Protein 5AO9 (pdb70)

Structure (mmCIF, N/CA/C/O backbone):
data_5AO9
#
_entry.id   5AO9
#
_cell.length_a   61.640
_cell.length_b   71.070
_cell.length_c   75.840
_cell.angle_alpha   90.00
_cell.angle_beta   90.00
_cell.angle_gamma   90.00
#
_symmetry.space_group_name_H-M   'P 21 21 21'
#
loop_
_entity.id
_entity.type
_entity.pdbx_description
1 polymer ESTERASE
2 non-polymer '4-(2-HYDROXYETHYL)-1-PIPERAZINE ETHANESULFONIC ACID'
3 non-polymer 3,6,9,12,15,18,21-HEPTAOXATRICOSANE-1,23-DIOL
4 non-polymer DI(HYDROXYETHYL)ETHER
5 non-polymer 'TRIETHYLENE GLYCOL'
6 non-polymer 1,2-ETHANEDIOL
7 non-polymer 'CHLORIDE ION'
8 water water
#
loop_
_atom_site.group_PDB
_atom_site.id
_atom_site.type_symbol
_atom_site.label_atom_id
_atom_site.label_alt_id
_atom_site.label_comp_id
_atom_site.label_asym_id
_atom_site.label_entity_id
_atom_site.label_seq_id
_atom_site.pdbx_PDB_ins_code
_atom_site.Cartn_x
_atom_site.Cartn_y
_atom_site.Cartn_z
_atom_site.occupancy
_atom_site.B_iso_or_equiv
_atom_site.auth_seq_id
_atom_site.auth_comp_id
_atom_site.auth_asym_id
_atom_site.auth_atom_id
_atom_site.pdbx_PDB_model_num
ATOM 1 N N . ALA A 1 1 ? -14.401 37.949 -2.511 1.00 95.04 1 ALA A N 1
ATOM 2 C CA . ALA A 1 1 ? -15.513 38.753 -3.111 1.00 94.22 1 ALA A CA 1
ATOM 3 C C . ALA A 1 1 ? -16.194 39.665 -2.079 1.00 103.01 1 ALA A C 1
ATOM 4 O O . ALA A 1 1 ? -16.403 40.855 -2.338 1.00 102.33 1 ALA A O 1
ATOM 6 N N . GLU A 1 2 ? -16.523 39.104 -0.914 1.00 88.11 2 GLU A N 1
ATOM 7 C CA . GLU A 1 2 ? -17.137 39.870 0.183 1.00 76.48 2 GLU A CA 1
ATOM 8 C C . GLU A 1 2 ? -16.231 41.014 0.637 1.00 72.23 2 GLU A C 1
ATOM 9 O O . GLU A 1 2 ? -16.666 42.168 0.707 1.00 68.05 2 GLU A O 1
ATOM 15 N N . VAL A 1 3 ? -14.966 40.678 0.900 1.00 59.40 3 V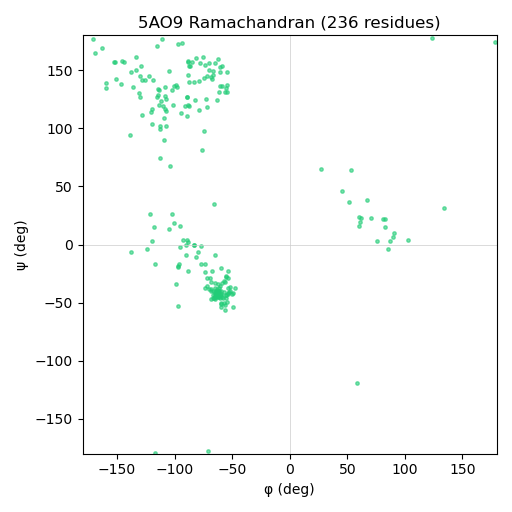AL A N 1
ATOM 16 C CA . VAL A 1 3 ? -13.902 41.642 1.217 1.00 68.50 3 VAL A CA 1
ATOM 17 C C . VAL A 1 3 ? -13.823 42.712 0.118 1.00 71.80 3 VAL A C 1
ATOM 18 O O . VAL A 1 3 ? -13.682 43.902 0.425 1.00 49.90 3 VAL A O 1
ATOM 22 N N . GLY A 1 4 ? -13.935 42.283 -1.145 1.00 65.95 4 GLY A N 1
ATOM 23 C CA . GLY A 1 4 ? -14.012 43.192 -2.303 1.00 65.37 4 GLY A CA 1
ATOM 24 C C . GLY A 1 4 ? -15.167 44.198 -2.349 1.00 64.15 4 GLY A C 1
ATOM 25 O O . GLY A 1 4 ? -15.079 45.191 -3.077 1.00 57.06 4 GLY A O 1
ATOM 26 N N . ARG A 1 5 ? -16.245 43.940 -1.599 1.00 54.50 5 ARG A N 1
ATOM 27 C CA . ARG A 1 5 ? -17.407 44.856 -1.497 1.00 75.97 5 ARG A CA 1
ATOM 28 C C . ARG A 1 5 ? -17.341 45.849 -0.316 1.00 76.86 5 ARG A C 1
ATOM 29 O O . ARG A 1 5 ? -18.293 46.602 -0.084 1.00 69.34 5 ARG A O 1
ATOM 37 N N . LEU A 1 6 ? -16.235 45.845 0.430 1.00 61.51 6 LEU A N 1
ATOM 38 C CA . LEU A 1 6 ? -16.058 46.738 1.584 1.00 45.90 6 LEU A CA 1
ATOM 39 C C . LEU A 1 6 ? -15.962 48.202 1.171 1.00 34.85 6 LEU A C 1
ATOM 40 O O . LEU A 1 6 ? -15.409 48.522 0.111 1.00 37.93 6 LEU A O 1
ATOM 45 N N . ARG A 1 7 ? -16.432 49.082 2.049 1.00 22.56 7 ARG A N 1
ATOM 46 C CA . ARG A 1 7 ? -16.466 50.508 1.733 1.00 21.35 7 ARG A CA 1
ATOM 47 C C . ARG A 1 7 ? -15.139 51.208 1.987 1.00 23.37 7 ARG A C 1
ATOM 48 O O . ARG A 1 7 ? -14.509 50.972 3.022 1.00 21.11 7 ARG A O 1
ATOM 56 N N . TYR A 1 8 ? -14.774 52.119 1.080 1.00 18.61 8 TYR A N 1
ATOM 57 C CA . TYR A 1 8 ? -13.681 53.055 1.303 1.00 19.80 8 TYR A CA 1
ATOM 58 C C . TYR A 1 8 ? -14.097 54.495 1.001 1.00 20.55 8 TYR A C 1
ATOM 59 O O . TYR A 1 8 ? -14.526 54.750 -0.140 1.00 22.98 8 TYR A O 1
ATOM 68 N N . PRO A 1 9 ? -13.904 55.438 1.924 1.00 18.05 9 PRO A N 1
ATOM 69 C CA . PRO A 1 9 ? -13.416 55.176 3.296 1.00 18.96 9 PRO A CA 1
ATOM 70 C C . PRO A 1 9 ? -14.458 54.462 4.149 1.00 22.52 9 PRO A C 1
ATOM 71 O O . PRO A 1 9 ? -15.657 54.671 3.978 1.00 21.56 9 PRO A O 1
ATOM 75 N N . PRO A 1 10 ? -14.028 53.665 5.109 1.00 20.08 10 PRO A N 1
ATOM 76 C CA . PRO A 1 10 ? -14.996 52.934 5.955 1.00 20.74 10 PRO A CA 1
ATOM 77 C C . PRO A 1 10 ? -15.594 53.766 7.113 1.00 19.47 10 PRO A C 1
ATOM 78 O O . PRO A 1 10 ? -15.006 54.757 7.500 1.00 24.23 10 PRO A O 1
ATOM 82 N N . GLU A 1 11 ? -16.743 53.353 7.670 1.00 28.30 11 GLU A N 1
ATOM 83 C CA A GLU A 1 11 ? -17.315 54.067 8.831 0.60 26.57 11 GLU A CA 1
ATOM 84 C CA B GLU A 1 11 ? -17.335 54.055 8.829 0.40 28.41 11 GLU A CA 1
ATOM 85 C C . GLU A 1 11 ? -16.524 53.768 10.082 1.00 25.95 11 GLU A C 1
ATOM 86 O O . GLU A 1 11 ? -16.217 54.686 10.849 1.00 27.60 11 GLU A O 1
ATOM 97 N N . MET A 1 12 ? -16.224 52.481 10.273 1.00 22.04 12 MET A N 1
ATOM 98 C CA . MET A 1 12 ? -15.493 52.007 11.455 1.00 18.84 12 MET A CA 1
ATOM 99 C C . MET A 1 12 ? -16.204 52.509 12.721 1.00 18.26 12 MET A C 1
ATOM 100 O O . MET A 1 12 ? -15.661 53.279 13.523 1.00 20.05 12 MET A O 1
ATOM 105 N N . PRO A 1 13 ? -17.447 52.046 12.914 1.00 19.95 13 PRO A N 1
ATOM 106 C CA . PRO A 1 13 ? -18.184 52.552 14.080 1.00 24.46 13 PRO A CA 1
ATOM 107 C C . PRO A 1 13 ? -17.484 52.223 15.390 1.00 23.26 13 PRO A C 1
ATOM 108 O O . PRO A 1 13 ? -16.952 51.120 15.549 1.00 25.11 13 PRO A O 1
ATOM 112 N N . GLY A 1 14 ? -17.438 53.207 16.273 1.00 24.88 14 GLY A N 1
ATOM 113 C CA . GLY A 1 14 ? -16.818 53.092 17.568 1.00 29.86 14 GLY A CA 1
ATOM 114 C C . GLY A 1 14 ? -15.326 53.354 17.568 1.00 26.82 14 GLY A C 1
ATOM 115 O O . GLY A 1 14 ? -14.709 53.303 18.622 1.00 28.87 14 GLY A O 1
ATOM 116 N N . ALA A 1 15 ? -14.729 53.589 16.394 1.00 20.88 15 ALA A N 1
ATOM 117 C CA . ALA A 1 15 ? -13.279 53.837 16.332 1.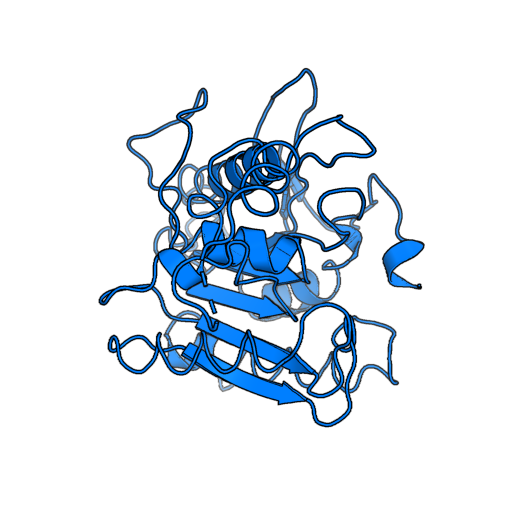00 20.69 15 ALA A CA 1
ATOM 118 C C . ALA A 1 15 ? -12.989 55.305 16.513 1.00 22.04 15 ALA A C 1
ATOM 119 O O . ALA A 1 15 ? -13.765 56.152 16.043 1.00 23.63 15 ALA A O 1
ATOM 121 N N . GLU A 1 16 ? -11.866 55.610 17.161 1.00 18.41 16 GLU A N 1
ATOM 122 C CA . GLU A 1 16 ? -11.297 56.950 17.189 1.00 21.42 16 GLU A CA 1
ATOM 123 C C . GLU A 1 16 ? -10.408 57.069 15.971 1.00 22.11 16 GLU A C 1
ATOM 124 O O . GLU A 1 16 ? -9.693 56.125 15.666 1.00 22.47 16 GLU A O 1
ATOM 130 N N . VAL A 1 17 ? -10.435 58.212 15.310 1.00 20.58 17 VAL A N 1
ATOM 131 C CA . VAL A 1 17 ? -9.676 58.419 14.081 1.00 19.57 17 VAL A CA 1
ATOM 132 C C . VAL A 1 17 ? -8.527 59.357 14.348 1.00 24.22 17 VAL A C 1
ATOM 133 O O . VAL A 1 17 ? -8.714 60.457 14.893 1.00 24.00 17 VAL A O 1
ATOM 137 N N . LYS A 1 18 ? -7.327 58.934 13.967 1.00 20.51 18 LYS A N 1
ATOM 138 C CA . LYS A 1 18 ? -6.135 59.764 14.008 1.00 19.70 18 LYS A CA 1
ATOM 139 C C . LYS A 1 18 ? -5.448 59.741 12.659 1.00 20.44 18 LYS A C 1
ATOM 140 O O . LYS A 1 18 ? -5.381 58.697 12.003 1.00 19.89 18 LYS A O 1
ATOM 146 N N . VAL A 1 19 ? -4.917 60.885 12.230 1.00 20.65 19 VAL A N 1
ATOM 147 C CA . VAL A 1 19 ? -4.113 60.942 11.013 1.00 20.04 19 VAL A CA 1
ATOM 148 C C . VAL A 1 19 ? -2.672 60.645 11.404 1.00 20.07 19 VAL A C 1
ATOM 149 O O . VAL A 1 19 ? -2.078 61.366 12.222 1.00 21.23 19 VAL A O 1
ATOM 153 N N . TYR A 1 20 ? -2.090 59.575 10.844 1.00 16.26 20 TYR A N 1
ATOM 154 C CA . TYR A 1 20 ? -0.734 59.185 11.166 1.00 17.44 20 TYR A CA 1
ATOM 155 C C . TYR A 1 20 ? 0.266 59.716 10.156 1.00 17.46 20 TYR A C 1
ATOM 156 O O . TYR A 1 20 ? 1.446 59.753 10.431 1.00 17.09 20 TYR A O 1
ATOM 165 N N . LYS A 1 21 ? -0.201 60.128 8.987 1.00 16.84 21 LYS A N 1
ATOM 166 C CA . LYS A 1 21 ? 0.688 60.580 7.915 1.00 18.18 21 LYS A CA 1
ATOM 167 C C . LYS A 1 21 ? -0.060 61.435 6.919 1.00 18.57 21 LYS A C 1
ATOM 168 O O . LYS A 1 21 ? -1.166 61.104 6.494 1.00 19.78 21 LYS A O 1
ATOM 174 N N . LYS A 1 22 ? 0.588 62.555 6.559 1.00 21.58 22 LYS A N 1
ATOM 175 C CA A LYS A 1 22 ? 0.123 63.442 5.507 0.60 26.82 22 LYS A CA 1
ATOM 176 C CA B LYS A 1 22 ? 0.112 63.446 5.514 0.40 25.79 22 LYS A CA 1
ATOM 177 C C . LYS A 1 22 ? 1.125 63.335 4.380 1.00 25.38 22 LYS A C 1
ATOM 178 O O . LYS A 1 22 ? 2.327 63.597 4.581 1.00 25.99 22 LYS A O 1
ATOM 189 N N . VAL A 1 23 ? 0.646 62.931 3.219 1.00 23.55 23 VAL A N 1
ATOM 190 C CA . VAL A 1 23 ? 1.519 62.613 2.094 1.00 25.06 23 VAL A CA 1
ATOM 191 C C . VAL A 1 23 ? 0.720 62.680 0.792 1.00 28.39 23 VAL A C 1
ATOM 192 O O . VAL A 1 23 ? -0.436 62.272 0.748 1.00 29.82 23 VAL A O 1
ATOM 196 N N . ASP A 1 24 ? 1.310 63.235 -0.268 1.00 32.86 24 ASP A N 1
ATOM 197 C CA . ASP A 1 24 ? 0.626 63.331 -1.582 1.00 37.41 24 ASP A CA 1
ATOM 198 C C . ASP A 1 24 ? -0.762 63.968 -1.454 1.00 35.96 24 ASP A C 1
ATOM 199 O O . ASP A 1 24 ? -1.709 63.527 -2.116 1.00 36.34 24 ASP A O 1
ATOM 204 N N . ASN A 1 25 ? -0.884 64.957 -0.566 1.00 36.98 25 ASN A N 1
ATOM 205 C CA A ASN A 1 25 ? -2.152 65.621 -0.254 0.60 38.87 25 ASN A CA 1
ATOM 206 C CA B ASN A 1 25 ? -2.166 65.628 -0.304 0.40 37.59 25 ASN A CA 1
ATOM 207 C C . ASN A 1 25 ? -3.289 64.704 0.219 1.00 39.41 25 ASN A C 1
ATOM 208 O O . ASN A 1 25 ? -4.472 65.014 0.073 1.00 37.19 25 ASN A O 1
ATOM 217 N N . VAL A 1 26 ? -2.928 63.571 0.833 1.00 29.08 26 VAL A N 1
ATOM 218 C CA . VAL A 1 26 ? -3.922 62.723 1.516 1.00 29.85 26 VAL A CA 1
ATOM 219 C C . VAL A 1 26 ? -3.523 62.570 2.970 1.00 25.76 26 VAL A C 1
ATOM 220 O O . VAL A 1 26 ? -2.322 62.593 3.317 1.00 26.36 26 VAL A O 1
ATOM 224 N N . ASP A 1 27 ? -4.546 62.516 3.816 1.00 22.17 27 ASP A N 1
ATOM 225 C CA . ASP A 1 27 ? -4.419 62.222 5.223 1.00 23.72 27 ASP A CA 1
ATOM 226 C C . ASP A 1 27 ? -4.649 60.716 5.399 1.00 24.11 27 ASP A C 1
ATOM 227 O O . ASP A 1 27 ? -5.760 60.211 5.176 1.00 27.91 27 ASP A O 1
ATOM 232 N N . LEU A 1 28 ? -3.604 60.000 5.798 1.00 18.59 28 LEU A N 1
ATOM 233 C CA . LEU A 1 28 ? -3.730 58.574 6.055 1.00 17.35 28 LEU A CA 1
ATOM 234 C C . LEU A 1 28 ? -4.120 58.361 7.508 1.00 17.26 28 LEU A C 1
ATOM 235 O O . LEU A 1 28 ? -3.450 58.856 8.428 1.00 16.79 28 LEU A O 1
ATOM 240 N N . LYS A 1 29 ? -5.192 57.605 7.709 1.00 17.13 29 LYS A N 1
ATOM 241 C CA A LYS A 1 29 ? -5.767 57.440 9.044 0.60 16.31 29 LYS A CA 1
ATOM 242 C CA B LYS A 1 29 ? -5.807 57.441 9.025 0.40 17.18 29 LYS A CA 1
ATOM 243 C C . LYS A 1 29 ? -5.561 56.081 9.678 1.00 16.78 29 LYS A C 1
ATOM 244 O O . LYS A 1 29 ? -5.430 55.077 8.982 1.00 16.87 29 LYS A O 1
ATOM 255 N N . LEU A 1 30 ? -5.544 56.083 11.009 1.00 15.87 30 LEU A N 1
ATOM 256 C CA . LEU A 1 30 ? -5.647 54.920 11.872 1.00 15.43 30 LEU A CA 1
ATOM 257 C C . LEU A 1 30 ? -7.008 54.952 12.525 1.00 16.91 30 LEU A C 1
ATOM 258 O O . LEU A 1 30 ? -7.436 56.000 13.018 1.00 19.00 30 LEU A O 1
ATOM 263 N N . TYR A 1 31 ? -7.669 53.810 12.562 1.00 15.80 31 TYR A N 1
ATOM 264 C CA . TYR A 1 31 ? -8.977 53.646 13.182 1.00 15.09 31 TYR A CA 1
ATOM 265 C C . TYR A 1 31 ? -8.754 52.832 14.437 1.00 19.96 31 TYR A C 1
ATOM 266 O O . TYR A 1 31 ? -8.482 51.631 14.340 1.00 20.28 31 TYR A O 1
ATOM 275 N N . ILE A 1 32 ? -8.882 53.484 15.601 1.00 16.50 32 ILE A N 1
ATOM 276 C CA . ILE A 1 32 ? -8.353 52.988 16.857 1.00 14.98 32 ILE A CA 1
ATOM 277 C C . ILE A 1 32 ? -9.489 52.494 17.769 1.00 17.83 32 ILE A C 1
ATOM 278 O O . ILE A 1 32 ? -10.408 53.258 18.118 1.00 18.96 32 ILE A O 1
ATOM 283 N N . TYR A 1 33 ? -9.366 51.253 18.206 1.00 15.39 33 TYR A N 1
ATOM 284 C CA . TYR A 1 33 ? -10.313 50.626 19.138 1.00 18.76 33 TYR A CA 1
ATOM 285 C C . TYR A 1 33 ? -9.635 50.434 20.478 1.00 19.65 33 TYR A C 1
ATOM 286 O O . TYR A 1 33 ? -8.620 49.737 20.602 1.00 20.15 33 TYR A O 1
ATOM 295 N N . LYS A 1 34 ? -10.187 51.058 21.510 1.00 21.65 34 LYS A N 1
ATOM 296 C CA . LYS A 1 34 ? -9.659 50.911 22.856 1.00 20.07 34 LYS A CA 1
ATOM 297 C C . LYS A 1 34 ? -10.544 50.005 23.707 1.00 20.89 34 LYS A C 1
ATOM 298 O O . LYS A 1 34 ? -11.762 49.914 23.470 1.00 21.07 34 LYS A O 1
ATOM 304 N N . PRO A 1 35 ? -9.929 49.292 24.648 1.00 19.81 35 PRO A N 1
ATOM 305 C CA . PRO A 1 35 ? -10.693 48.491 25.628 1.00 22.95 35 PRO A CA 1
ATOM 306 C C . PRO A 1 35 ? -11.615 49.372 26.457 1.00 24.84 35 PRO A C 1
ATOM 307 O O . PRO A 1 35 ? -11.317 50.544 26.676 1.00 21.80 35 PRO A O 1
ATOM 311 N N . ALA A 1 36 ? -12.716 48.794 26.938 1.00 27.16 36 ALA A N 1
ATOM 312 C CA . ALA A 1 36 ? -13.686 49.538 27.753 1.00 31.90 36 ALA A CA 1
ATOM 313 C C . ALA A 1 36 ? -13.092 50.180 29.013 1.00 27.55 36 ALA A C 1
ATOM 314 O O . ALA A 1 36 ? -13.562 51.241 29.450 1.00 34.08 36 ALA A O 1
ATOM 316 N N . ASP A 1 37 ? -12.074 49.554 29.589 1.00 25.73 37 ASP A N 1
ATOM 317 C CA . ASP A 1 37 ? -11.370 50.076 30.775 1.00 28.24 37 ASP A CA 1
ATOM 318 C C . ASP A 1 37 ? -10.092 50.884 30.506 1.00 27.99 37 ASP A C 1
ATOM 319 O O . ASP A 1 37 ? -9.276 51.103 31.418 1.00 25.99 37 ASP A O 1
ATOM 324 N N . TRP A 1 38 ? -9.907 51.327 29.258 1.00 24.39 38 TRP A N 1
ATOM 325 C CA . TRP A 1 38 ? -8.739 52.112 28.898 1.00 22.49 38 TRP A CA 1
ATOM 326 C C . TRP A 1 38 ? -8.644 53.391 29.719 1.00 20.90 38 TRP A C 1
ATOM 327 O O . TRP A 1 38 ? -9.650 54.080 29.895 1.00 24.75 38 TRP A O 1
ATOM 338 N N . LYS A 1 39 ? -7.431 53.667 30.176 1.00 22.27 39 LYS A N 1
ATOM 339 C CA A LYS A 1 39 ? -7.098 54.928 30.818 0.60 27.76 39 LYS A CA 1
ATOM 340 C CA B LYS A 1 39 ? -7.086 54.941 30.845 0.40 26.68 39 LYS A CA 1
ATOM 341 C C . LYS A 1 39 ? -5.759 55.445 30.306 1.00 24.61 39 LYS A C 1
ATOM 342 O O . LYS A 1 39 ? -4.881 54.641 29.949 1.00 25.20 39 LYS A O 1
ATOM 353 N N A PRO A 1 40 ? -5.622 56.793 30.241 0.50 25.92 40 PRO A N 1
ATOM 354 N N B PRO A 1 40 ? -5.533 56.782 30.276 0.50 29.66 40 PRO A N 1
ATOM 355 C CA A PRO A 1 40 ? -4.302 57.331 29.985 0.50 26.85 40 PRO A CA 1
ATOM 356 C CA B PRO A 1 40 ? -4.314 57.367 29.648 0.50 31.05 40 PRO A CA 1
ATOM 357 C C A PRO A 1 40 ? -3.391 56.861 31.095 0.50 24.16 40 PRO A C 1
ATOM 358 C C B PRO A 1 40 ? -2.916 56.756 29.938 0.50 22.80 40 PRO A C 1
ATOM 359 O O A PRO A 1 40 ? -3.836 56.717 32.244 0.50 27.21 40 PRO A O 1
ATOM 360 O O B PRO A 1 40 ? -2.145 56.509 29.003 0.50 26.88 40 PRO A O 1
ATOM 367 N N A ALA A 1 41 ? -2.137 56.591 30.751 0.50 19.60 41 ALA A N 1
ATOM 368 N N B ALA A 1 41 ? -2.563 56.523 31.197 0.50 21.06 41 ALA A N 1
ATOM 369 C CA A ALA A 1 41 ? -1.202 56.014 31.683 0.50 24.97 41 ALA A CA 1
ATOM 370 C CA B ALA A 1 41 ? -1.219 56.049 31.519 0.50 18.92 41 ALA A CA 1
ATOM 371 C C A ALA A 1 41 ? -1.100 54.480 31.524 0.50 22.21 41 ALA A C 1
ATOM 372 C C B ALA A 1 41 ? -1.104 54.509 31.486 0.50 20.11 41 ALA A C 1
ATOM 373 O O A ALA A 1 41 ? -0.113 53.890 31.976 0.50 24.23 41 ALA A O 1
ATOM 374 O O B ALA A 1 41 ? -0.125 53.949 31.987 0.50 23.00 41 ALA A O 1
ATOM 377 N N . ASP A 1 42 ? -2.076 53.841 30.865 1.00 22.09 42 ASP A N 1
ATOM 378 C CA . ASP A 1 42 ? -1.963 52.407 30.532 1.00 20.94 42 ASP A CA 1
ATOM 379 C C . ASP A 1 42 ? -0.734 52.118 29.685 1.00 22.91 42 ASP A C 1
ATOM 380 O O . ASP A 1 42 ? -0.235 53.023 29.008 1.00 21.14 42 ASP A O 1
ATOM 385 N N . ARG A 1 43 ? -0.242 50.873 29.756 1.00 22.90 43 ARG A N 1
ATOM 386 C CA A ARG A 1 43 ? 0.873 50.399 28.933 0.60 22.94 43 ARG A CA 1
ATOM 387 C CA B ARG A 1 43 ? 0.861 50.418 28.899 0.40 22.74 43 ARG A CA 1
ATOM 388 C C . ARG A 1 43 ? 0.479 49.072 28.303 1.00 19.88 43 ARG A C 1
ATOM 389 O O . ARG A 1 43 ? 1.057 48.022 28.606 1.00 23.52 43 ARG A O 1
ATOM 404 N N . ARG A 1 44 ? -0.535 49.134 27.447 1.00 18.82 44 ARG A N 1
ATOM 405 C CA . ARG A 1 44 ? -1.083 47.958 26.777 1.00 17.53 44 ARG A CA 1
ATOM 406 C C . ARG A 1 44 ? -0.313 47.577 25.501 1.00 17.52 44 ARG A C 1
ATOM 407 O O . ARG A 1 44 ? 0.394 48.393 24.881 1.00 18.38 44 ARG A O 1
ATOM 415 N N . SER A 1 45 ? -0.435 46.309 25.129 1.00 17.43 45 SER A N 1
ATOM 416 C CA A SER A 1 45 ? 0.036 45.897 23.800 0.70 17.02 45 SER A CA 1
ATOM 417 C CA B SER A 1 45 ? 0.006 45.881 23.798 0.30 18.58 45 SER A CA 1
ATOM 418 C C . SER A 1 45 ? -0.930 46.505 22.755 1.00 16.99 45 SER A C 1
ATOM 419 O O . SER A 1 45 ? -2.088 46.826 23.047 1.00 15.75 45 SER A O 1
ATOM 424 N N . ALA A 1 46 ? -0.419 46.702 21.540 1.00 17.20 46 ALA A N 1
ATOM 425 C CA . ALA A 1 46 ? -1.155 47.286 20.450 1.00 14.23 46 ALA A CA 1
ATOM 426 C C . ALA A 1 46 ? -1.023 46.384 19.242 1.00 14.38 46 ALA A C 1
ATOM 427 O O . ALA A 1 46 ? -0.039 45.639 19.116 1.00 14.98 46 ALA A O 1
ATOM 429 N N . ILE A 1 47 ? -2.022 46.449 18.373 1.00 12.49 47 ILE A N 1
ATOM 430 C CA . ILE A 1 47 ? -1.927 45.724 17.102 1.00 12.33 47 ILE A CA 1
ATOM 431 C C . ILE A 1 47 ? -2.413 46.649 16.014 1.00 15.42 47 ILE A C 1
ATOM 432 O O . ILE A 1 47 ? -3.419 47.343 16.182 1.00 14.90 47 ILE A O 1
ATOM 437 N N . VAL A 1 48 ? -1.676 46.680 14.901 1.00 11.97 48 VAL A N 1
ATOM 438 C CA . VAL A 1 48 ? -1.989 47.527 13.751 1.00 12.36 48 VAL A CA 1
ATOM 439 C C . VAL A 1 48 ? -2.209 46.589 12.553 1.00 13.69 48 VAL A C 1
ATOM 440 O O . VAL A 1 48 ? -1.314 45.847 12.180 1.00 13.76 48 VAL A O 1
ATOM 444 N N . PHE A 1 49 ? -3.429 46.589 12.007 1.00 12.10 49 PHE A N 1
ATOM 445 C CA . PHE A 1 49 ? -3.782 45.754 10.858 1.00 12.25 49 PHE A CA 1
ATOM 446 C C . PHE A 1 49 ? -3.722 46.509 9.529 1.00 12.38 49 PHE A C 1
ATOM 447 O O . PHE A 1 49 ? -4.279 47.617 9.422 1.00 12.76 49 PHE A O 1
ATOM 455 N N . PHE A 1 50 ? -3.136 45.873 8.517 1.00 11.74 50 PHE A N 1
ATOM 456 C CA . PHE A 1 50 ? -3.048 46.382 7.152 1.00 12.44 50 PHE A CA 1
ATOM 457 C C . PHE A 1 50 ? -3.882 45.480 6.251 1.00 12.42 50 PHE A C 1
ATOM 458 O O . PHE A 1 50 ? -3.662 44.260 6.137 1.00 12.25 50 PHE A O 1
ATOM 466 N N . PHE A 1 51 ? -4.877 46.101 5.618 1.00 12.71 51 PHE A N 1
ATOM 467 C CA . PHE A 1 51 ? -5.804 45.398 4.724 1.00 14.30 51 PHE A CA 1
ATOM 468 C C . PHE A 1 51 ? -5.122 44.768 3.501 1.00 13.87 51 PHE A C 1
ATOM 469 O O . PHE A 1 51 ? -4.029 45.176 3.117 1.00 13.22 51 PHE A O 1
ATOM 477 N N . GLY A 1 52 ? -5.786 43.798 2.893 1.00 14.97 52 GLY A N 1
ATOM 478 C CA . GLY A 1 52 ? -5.385 43.170 1.634 1.00 16.04 52 GLY A CA 1
ATOM 479 C C . GLY A 1 52 ? -6.024 43.817 0.413 1.00 17.25 52 GLY A C 1
ATOM 480 O O . GLY A 1 52 ? -6.890 44.684 0.540 1.00 18.13 52 GLY A O 1
ATOM 481 N N . GLY A 1 53 ? -5.595 43.374 -0.766 1.00 17.27 53 GLY A N 1
ATOM 482 C CA . GLY A 1 53 ? -6.059 43.991 -2.028 1.00 18.78 53 GLY A CA 1
ATOM 483 C C . GLY A 1 53 ? -4.988 44.294 -3.054 1.00 18.09 53 GLY A C 1
ATOM 484 O O . GLY A 1 53 ? -5.127 45.234 -3.843 1.00 18.54 53 GLY A O 1
ATOM 485 N N . GLY A 1 54 ? -3.932 43.488 -3.082 1.00 16.77 54 GLY A N 1
ATOM 486 C CA . GLY A 1 54 ? -2.914 43.547 -4.128 1.00 18.0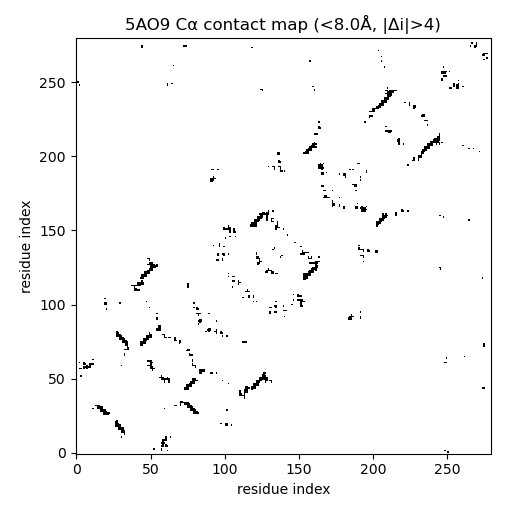4 54 GLY A CA 1
ATOM 487 C C . GLY A 1 54 ? -2.135 44.833 -4.257 1.00 18.88 54 GLY A C 1
ATOM 488 O O . GLY A 1 54 ? -1.582 45.123 -5.316 1.00 19.41 54 GLY A O 1
ATOM 489 N N . TRP A 1 55 ? -2.085 45.614 -3.182 1.00 15.51 55 TRP A N 1
ATOM 490 C CA . TRP A 1 55 ? -1.479 46.943 -3.165 1.00 15.46 55 TRP A CA 1
ATOM 491 C C . TRP A 1 55 ? -2.183 47.890 -4.137 1.00 17.78 55 TRP A C 1
ATOM 492 O O . TRP A 1 55 ? -1.635 48.942 -4.471 1.00 18.03 55 TRP A O 1
ATOM 503 N N . GLN A 1 56 ? -3.413 47.517 -4.503 1.00 18.65 56 GLN A N 1
ATOM 504 C CA A GLN A 1 56 ? -4.224 48.229 -5.518 0.70 20.60 56 GLN A CA 1
ATOM 505 C CA B GLN A 1 56 ? -4.209 48.226 -5.537 0.30 20.93 56 GLN A CA 1
ATOM 506 C C . GLN A 1 56 ? -5.522 48.785 -4.985 1.00 20.15 56 GLN A C 1
ATOM 507 O O . GLN A 1 56 ? -5.943 49.877 -5.381 1.00 20.26 56 GLN A O 1
ATOM 518 N N . SER A 1 57 ? -6.145 48.048 -4.067 1.00 18.97 57 SER A N 1
ATOM 519 C CA A SER A 1 57 ? -7.434 48.403 -3.501 0.70 19.81 57 SER A CA 1
ATOM 520 C CA B SER A 1 57 ? -7.423 48.435 -3.475 0.30 20.14 57 SER A CA 1
ATOM 521 C C . SER A 1 57 ? -7.535 47.836 -2.081 1.00 17.97 57 SER A C 1
ATOM 522 O O . SER A 1 57 ? -6.551 47.312 -1.549 1.00 17.98 57 SER A O 1
ATOM 527 N N . GLY A 1 58 ? -8.709 47.931 -1.484 1.00 17.79 58 GLY A N 1
ATOM 528 C CA . GLY A 1 58 ? -8.983 47.353 -0.176 1.00 17.96 58 GLY A CA 1
ATOM 529 C C . GLY A 1 58 ? -9.465 48.406 0.783 1.00 17.08 58 GLY A C 1
ATOM 530 O O . GLY A 1 58 ? -9.603 49.596 0.440 1.00 17.87 58 GLY A O 1
ATOM 531 N N . SER A 1 59 ? -9.790 47.970 1.999 1.00 15.11 59 SER A N 1
ATOM 532 C CA . SER A 1 59 ? -10.301 48.895 3.004 1.00 14.85 59 SER A CA 1
ATOM 533 C C . SER A 1 59 ? -9.957 48.430 4.402 1.00 13.71 59 SER A C 1
ATOM 534 O O . SER A 1 59 ? -9.992 47.216 4.660 1.00 14.73 59 SER A O 1
ATOM 537 N N . PRO A 1 60 ? -9.635 49.381 5.293 1.00 14.80 60 PRO A N 1
ATOM 538 C CA . PRO A 1 60 ? -9.442 49.044 6.691 1.00 15.36 60 PRO A CA 1
ATOM 539 C C . PRO A 1 60 ? -10.615 48.288 7.316 1.00 17.51 60 PRO A C 1
ATOM 540 O O . PRO A 1 60 ? -10.426 47.582 8.326 1.00 17.29 60 PRO A O 1
ATOM 544 N N . ALA A 1 61 ? -11.823 48.425 6.739 1.00 15.15 61 ALA A N 1
ATOM 545 C CA . ALA A 1 61 ? -12.983 47.683 7.248 1.00 17.76 61 ALA A CA 1
ATOM 546 C C . ALA A 1 61 ? -12.770 46.181 7.304 1.00 17.35 61 ALA A C 1
ATOM 547 O O . ALA A 1 61 ? -13.405 45.516 8.124 1.00 18.71 61 ALA A O 1
ATOM 549 N N . GLN A 1 62 ? -11.897 45.665 6.447 1.00 16.13 62 GLN A N 1
ATOM 550 C CA . GLN A 1 62 ? -11.580 44.253 6.428 1.00 16.24 62 GLN A CA 1
ATOM 551 C C . GLN A 1 62 ? -11.251 43.718 7.829 1.00 16.42 62 GLN A C 1
ATOM 552 O O . GLN A 1 62 ? -11.650 42.584 8.177 1.00 17.46 62 GLN A O 1
ATOM 558 N N . PHE A 1 63 ? -10.502 44.488 8.608 1.00 15.72 63 PHE A N 1
ATOM 559 C CA . PHE A 1 63 ? -10.021 44.038 9.913 1.00 15.57 63 PHE A CA 1
ATOM 560 C C . PHE A 1 63 ? -10.744 44.650 11.104 1.00 16.26 63 PHE A C 1
ATOM 561 O O . PHE A 1 63 ? -10.332 44.512 12.232 1.00 15.95 63 PHE A O 1
ATOM 569 N N . ARG A 1 64 ? -11.883 45.291 10.843 1.00 18.84 64 ARG A N 1
ATOM 570 C CA A ARG A 1 64 ? -12.720 45.794 11.925 0.60 17.31 64 ARG A CA 1
ATOM 571 C CA B ARG A 1 64 ? -12.755 45.796 11.907 0.40 18.67 64 ARG A CA 1
ATOM 572 C C . ARG A 1 64 ? -13.113 44.697 12.931 1.00 15.70 64 ARG A C 1
ATOM 573 O O . ARG A 1 64 ? -12.987 44.915 14.113 1.00 17.23 64 ARG A O 1
ATOM 588 N N . PRO A 1 65 ? -13.549 43.517 12.463 1.00 17.87 65 PRO A N 1
ATOM 589 C CA . PRO A 1 65 ? -13.924 42.488 13.467 1.00 19.82 65 PRO A CA 1
ATOM 590 C C . PRO A 1 65 ? -12.762 42.043 14.350 1.00 17.57 65 PRO A C 1
ATOM 591 O O . PRO A 1 65 ? -12.899 41.941 15.550 1.00 17.35 65 PRO A O 1
ATOM 595 N N . GLN A 1 66 ? -11.582 41.870 13.760 1.00 17.06 66 GLN A N 1
ATOM 596 C CA . GLN A 1 66 ? -10.396 41.504 14.544 1.00 16.97 66 GLN A CA 1
ATOM 597 C C . GLN A 1 66 ? -10.002 42.611 15.516 1.00 15.89 66 GLN A C 1
ATOM 598 O O . GLN A 1 66 ? -9.568 42.345 16.637 1.00 16.54 66 GLN A O 1
ATOM 604 N N . CYS A 1 67 ? -10.145 43.876 15.104 1.00 15.61 67 CYS A N 1
ATOM 605 C CA . CYS A 1 67 ? -9.867 44.974 16.016 1.00 15.72 67 CYS A CA 1
ATOM 606 C C . CYS A 1 67 ? -10.792 44.927 17.239 1.00 17.62 67 CYS A C 1
ATOM 607 O O . CYS A 1 67 ? -10.343 45.102 18.355 1.00 17.97 67 CYS A O 1
ATOM 610 N N . GLU A 1 68 ? -12.075 44.704 16.986 1.00 19.08 68 GLU A N 1
ATOM 611 C CA . GLU A 1 68 ? -13.044 44.632 18.085 1.00 19.96 68 GLU A CA 1
ATOM 612 C C . GLU A 1 68 ? -12.699 43.466 19.027 1.00 17.46 68 GLU A C 1
ATOM 613 O O . GLU A 1 68 ? -12.757 43.617 20.260 1.00 20.42 68 GLU A O 1
ATOM 619 N N . TYR A 1 69 ? -12.284 42.338 18.465 1.00 16.74 69 TYR A N 1
ATOM 620 C CA . TYR A 1 69 ? -11.854 41.206 19.294 1.00 18.55 69 TYR A CA 1
ATOM 621 C C . TYR A 1 69 ? -10.681 41.562 20.199 1.00 21.27 69 TYR A C 1
ATOM 622 O O . TYR A 1 69 ? -10.718 41.337 21.402 1.00 19.84 69 TYR A O 1
ATOM 631 N N . PHE A 1 70 ? -9.595 42.083 19.612 1.00 16.41 70 PHE A N 1
ATOM 632 C CA . PHE A 1 70 ? -8.419 42.363 20.401 1.00 15.65 70 PHE A CA 1
ATOM 633 C C . PHE A 1 70 ? -8.584 43.514 21.409 1.00 15.62 70 PHE A C 1
ATOM 634 O O . PHE A 1 70 ? -7.984 43.470 22.469 1.00 18.63 70 PHE A O 1
ATOM 642 N N . ALA A 1 71 ? -9.397 44.514 21.062 1.00 17.55 71 ALA A N 1
ATOM 643 C CA . ALA A 1 71 ? -9.759 45.553 22.037 1.00 18.77 71 ALA A CA 1
ATOM 644 C C . ALA A 1 71 ? -10.535 44.928 23.201 1.00 21.10 71 ALA A C 1
ATOM 645 O O . ALA A 1 71 ? -10.273 45.256 24.372 1.00 21.63 71 ALA A O 1
ATOM 647 N N . GLY A 1 72 ? -11.417 43.986 22.890 1.00 21.06 72 GLY A N 1
ATOM 648 C CA . GLY A 1 72 ? -12.087 43.169 23.938 1.00 25.26 72 GLY A CA 1
ATOM 649 C C . GLY A 1 72 ? -11.146 42.432 24.874 1.00 24.56 72 GLY A C 1
ATOM 650 O O . GLY A 1 72 ? -11.447 42.228 26.048 1.00 29.38 72 GLY A O 1
ATOM 651 N N . ARG A 1 73 ? -9.987 42.019 24.370 1.00 20.62 73 ARG A N 1
ATOM 652 C CA . ARG A 1 73 ? -8.978 41.357 25.160 1.00 20.85 73 ARG A CA 1
ATOM 653 C C . ARG A 1 73 ? -7.997 42.295 25.846 1.00 20.16 73 ARG A C 1
ATOM 654 O O . ARG A 1 73 ? -7.018 41.839 26.448 1.00 23.75 73 ARG A O 1
ATOM 662 N N . GLY A 1 74 ? -8.177 43.620 25.702 1.00 19.79 74 GLY A N 1
ATOM 663 C CA . GLY A 1 74 ? -7.318 44.567 26.408 1.00 20.78 74 GLY A CA 1
ATOM 664 C C . GLY A 1 74 ? -6.230 45.249 25.603 1.00 20.02 74 GLY A C 1
ATOM 665 O O . GLY A 1 74 ? -5.437 45.980 26.168 1.00 21.29 74 GLY A O 1
ATOM 666 N N . MET A 1 75 ? -6.167 45.000 24.294 1.00 18.45 75 MET A N 1
ATOM 667 C CA . MET A 1 75 ? -5.188 45.675 23.426 1.00 17.34 75 MET A CA 1
ATOM 668 C C . MET A 1 75 ? -5.758 46.969 22.904 1.00 15.97 75 MET A C 1
ATOM 669 O O . MET A 1 75 ? -6.986 47.130 22.806 1.00 19.24 75 MET A O 1
ATOM 674 N N . VAL A 1 76 ? -4.863 47.864 22.508 1.00 15.27 76 VAL A N 1
ATOM 675 C CA . VAL A 1 76 ? -5.245 48.977 21.671 1.00 16.29 76 VAL A CA 1
ATOM 676 C C . VAL A 1 76 ? -5.099 48.469 20.238 1.00 18.45 76 VAL A C 1
ATOM 677 O O . VAL A 1 76 ? -3.965 48.231 19.778 1.00 16.76 76 VAL A O 1
ATOM 681 N N . ALA A 1 77 ? -6.220 48.296 19.551 1.00 16.52 77 ALA A N 1
ATOM 682 C CA . ALA A 1 77 ? -6.254 47.637 18.237 1.00 14.56 77 ALA A CA 1
ATOM 683 C C . ALA A 1 77 ? -6.668 48.601 17.187 1.00 17.77 77 ALA A C 1
ATOM 684 O O . ALA A 1 77 ? -7.620 49.364 17.367 1.00 17.39 77 ALA A O 1
ATOM 686 N N . MET A 1 78 ? -5.953 48.599 16.074 1.00 14.19 78 MET A N 1
ATOM 687 C CA A MET A 1 78 ? -6.274 49.575 15.061 0.60 14.94 78 MET A CA 1
ATOM 688 C CA B MET A 1 78 ? -6.049 49.665 15.079 0.40 14.31 78 MET A CA 1
ATOM 689 C C . MET A 1 78 ? -6.054 49.072 13.667 1.00 15.50 78 MET A C 1
ATOM 690 O O . MET A 1 78 ? -5.329 48.111 13.424 1.00 15.05 78 MET A O 1
ATOM 699 N N . ALA A 1 79 ? -6.794 49.676 12.763 1.00 13.76 79 ALA A N 1
ATOM 700 C CA . ALA A 1 79 ? -6.681 49.352 11.348 1.00 13.80 79 ALA A CA 1
ATOM 701 C C . ALA A 1 79 ? -6.172 50.574 10.617 1.00 15.87 79 ALA A C 1
ATOM 702 O O . ALA A 1 79 ? -6.709 51.672 10.776 1.00 15.68 79 ALA A O 1
ATOM 704 N N . ALA A 1 80 ? -5.095 50.421 9.846 1.00 13.88 80 ALA A N 1
ATOM 705 C CA . ALA A 1 80 ? -4.456 51.535 9.159 1.00 13.97 80 ALA A CA 1
ATOM 706 C C . ALA A 1 80 ? -4.846 51.617 7.698 1.00 15.03 80 ALA A C 1
ATOM 707 O O . ALA A 1 80 ? -4.844 50.612 6.970 1.00 17.17 80 ALA A O 1
ATOM 709 N N . ASP A 1 81 ? -5.126 52.829 7.229 1.00 14.50 81 ASP A N 1
ATOM 710 C CA . ASP A 1 81 ? -5.160 53.062 5.822 1.00 13.75 81 ASP A CA 1
ATOM 711 C C . ASP A 1 81 ? -3.706 53.187 5.320 1.00 15.34 81 ASP A C 1
ATOM 712 O O . ASP A 1 81 ? -2.786 53.477 6.117 1.00 17.66 81 ASP A O 1
ATOM 717 N N . TYR A 1 82 ? -3.516 52.918 4.033 1.00 13.74 82 TYR A N 1
ATOM 718 C CA . TYR A 1 82 ? -2.222 53.138 3.373 1.00 14.31 82 TYR A CA 1
ATOM 719 C C . TYR A 1 82 ? -2.496 53.390 1.901 1.00 15.68 82 TYR A C 1
ATOM 720 O O . TYR A 1 82 ? -3.555 53.013 1.389 1.00 15.74 82 TYR A O 1
ATOM 729 N N . ARG A 1 83 ? -1.579 54.051 1.216 1.00 14.94 83 ARG A N 1
ATOM 730 C CA . ARG A 1 83 ? -1.816 54.365 -0.182 1.00 15.44 83 ARG A CA 1
ATOM 731 C C . ARG A 1 83 ? -1.815 53.108 -1.044 1.00 17.79 83 ARG A C 1
ATOM 732 O O . ARG A 1 83 ? -1.043 52.184 -0.813 1.00 15.78 83 ARG A O 1
ATOM 740 N N . VAL A 1 84 ? -2.670 53.085 -2.067 1.00 15.31 84 VAL A N 1
ATOM 741 C CA . VAL A 1 84 ? -2.793 51.980 -2.991 1.00 15.26 84 VAL A CA 1
ATOM 742 C C . VAL A 1 84 ? -2.824 52.470 -4.433 1.00 18.30 84 VAL A C 1
ATOM 743 O O . VAL A 1 84 ? -3.090 53.645 -4.681 1.00 20.58 84 VAL A O 1
ATOM 747 N N . GLY A 1 85 ? -2.556 51.547 -5.346 1.00 17.47 85 GLY A N 1
ATOM 748 C CA . GLY A 1 85 ? -2.446 51.880 -6.763 1.00 18.76 85 GLY A CA 1
ATOM 749 C C . GLY A 1 85 ? -3.670 52.523 -7.363 1.00 21.74 85 GLY A C 1
ATOM 750 O O . GLY A 1 85 ? -3.535 53.519 -8.089 1.00 24.36 85 GLY A O 1
ATOM 751 N N . SER A 1 86 ? -4.853 51.983 -7.086 1.00 20.77 86 SER A N 1
ATOM 752 C CA . SER A 1 86 ? -6.077 52.459 -7.758 1.00 24.67 86 SER A CA 1
ATOM 753 C C . SER A 1 86 ? -6.504 53.861 -7.342 1.00 29.10 86 SER A C 1
ATOM 754 O O . SER A 1 86 ? -7.126 54.589 -8.117 1.00 30.36 86 SER A O 1
ATOM 757 N N . ARG A 1 87 ? -6.178 54.235 -6.116 1.00 21.09 87 ARG A N 1
ATOM 758 C CA . ARG A 1 87 ? -6.541 55.512 -5.544 1.00 22.28 87 ARG A CA 1
ATOM 759 C C . ARG A 1 87 ? -5.454 56.558 -5.587 1.00 21.81 87 ARG A C 1
ATOM 760 O O . ARG A 1 87 ? -5.748 57.747 -5.672 1.00 24.94 87 ARG A O 1
ATOM 768 N N . HIS A 1 88 ? -4.198 56.136 -5.456 1.00 20.55 88 HIS A N 1
ATOM 769 C CA . HIS A 1 88 ? -3.087 57.044 -5.245 1.00 20.63 88 HIS A CA 1
ATOM 770 C C . HIS A 1 88 ? -1.952 56.927 -6.272 1.00 20.62 88 HIS A C 1
ATOM 771 O O . HIS A 1 88 ? -0.998 57.703 -6.195 1.00 23.82 88 HIS A O 1
ATOM 778 N N . ASN A 1 89 ? -2.055 55.966 -7.193 1.00 21.60 89 ASN A N 1
ATOM 779 C CA A ASN A 1 89 ? -1.055 55.734 -8.229 0.70 27.44 89 ASN A CA 1
ATOM 780 C CA B ASN A 1 89 ? -1.053 55.751 -8.239 0.30 27.76 89 ASN A CA 1
ATOM 781 C C . ASN A 1 89 ? 0.342 55.508 -7.658 1.00 30.23 89 ASN A C 1
ATOM 782 O O . ASN A 1 89 ? 1.339 55.930 -8.209 1.00 32.19 89 ASN A O 1
ATOM 791 N N . VAL A 1 90 ? 0.392 54.807 -6.535 1.00 24.01 90 VAL A N 1
ATOM 792 C CA . VAL A 1 90 ? 1.657 54.463 -5.883 1.00 20.20 90 VAL A CA 1
ATOM 793 C C . VAL A 1 90 ? 2.080 53.050 -6.281 1.00 20.91 90 VAL A C 1
ATOM 794 O O . VAL A 1 90 ? 1.307 52.290 -6.886 1.00 23.76 90 VAL A O 1
ATOM 798 N N . LYS A 1 91 ? 3.287 52.691 -5.878 1.00 18.26 91 LYS A N 1
ATOM 799 C CA . LYS A 1 91 ? 3.827 51.357 -6.068 1.00 22.28 91 LYS A CA 1
ATOM 800 C C . LYS A 1 91 ? 4.046 50.693 -4.708 1.00 17.79 91 LYS A C 1
ATOM 801 O O . LYS A 1 91 ? 3.915 51.350 -3.676 1.00 16.84 91 LYS A O 1
ATOM 807 N N . VAL A 1 92 ? 4.356 49.399 -4.723 1.00 16.85 92 VAL A N 1
ATOM 808 C CA . VAL A 1 92 ? 4.495 48.627 -3.484 1.00 14.94 92 VAL A CA 1
ATOM 809 C C . VAL A 1 92 ? 5.415 49.306 -2.476 1.00 14.73 92 VAL A C 1
ATOM 810 O O . VAL A 1 92 ? 5.148 49.310 -1.277 1.00 14.75 92 VAL A O 1
ATOM 814 N N . ALA A 1 93 ? 6.561 49.860 -2.922 1.00 14.75 93 ALA A N 1
ATOM 815 C CA . ALA A 1 93 ? 7.458 50.511 -1.988 1.00 15.42 93 ALA A CA 1
ATOM 816 C C . ALA A 1 93 ? 6.841 51.685 -1.205 1.00 15.45 93 ALA A C 1
ATOM 817 O O . ALA A 1 93 ? 7.212 51.933 -0.049 1.00 15.17 93 ALA A O 1
ATOM 819 N N . ASP A 1 94 ? 5.925 52.403 -1.844 1.00 14.19 94 ASP A N 1
ATOM 820 C CA . ASP A 1 94 ? 5.194 53.477 -1.155 1.00 13.95 94 ASP A CA 1
ATOM 821 C C . ASP A 1 94 ? 4.308 52.867 -0.023 1.00 17.11 94 ASP A C 1
ATOM 822 O O . ASP A 1 94 ? 4.225 53.445 1.102 1.00 14.80 94 ASP A O 1
ATOM 827 N N . CYS A 1 95 ? 3.623 51.805 -0.362 1.00 13.32 95 CYS A N 1
ATOM 828 C CA . CYS A 1 95 ? 2.774 51.098 0.640 1.00 13.86 95 CYS A CA 1
ATOM 829 C C . CYS A 1 95 ? 3.621 50.710 1.845 1.00 13.78 95 CYS A C 1
ATOM 830 O O . CYS A 1 95 ? 3.215 50.820 3.008 1.00 13.49 95 CYS A O 1
ATOM 833 N N . VAL A 1 96 ? 4.828 50.188 1.584 1.00 13.52 96 VAL A N 1
ATOM 834 C CA . VAL A 1 96 ? 5.734 49.777 2.658 1.00 12.41 96 VAL A CA 1
ATOM 835 C C . VAL A 1 96 ? 6.124 50.969 3.520 1.00 12.82 96 VAL A C 1
ATOM 836 O O . VAL A 1 96 ? 6.131 50.912 4.745 1.00 13.35 96 VAL A O 1
ATOM 840 N N . ALA A 1 97 ? 6.461 52.097 2.885 1.00 12.80 97 ALA A N 1
ATOM 841 C CA . ALA A 1 97 ? 6.744 53.316 3.637 1.00 13.76 97 ALA A CA 1
ATOM 842 C C . ALA A 1 97 ? 5.585 53.756 4.535 1.00 12.41 97 ALA A C 1
ATOM 843 O O . ALA A 1 97 ? 5.821 54.175 5.658 1.00 14.38 97 ALA A O 1
ATOM 845 N N . ASP A 1 98 ? 4.360 53.651 4.014 1.00 12.23 98 ASP A N 1
ATOM 846 C CA . ASP A 1 98 ? 3.194 54.018 4.822 1.00 12.83 98 ASP A CA 1
ATOM 847 C C . ASP A 1 98 ? 3.029 53.081 6.026 1.00 12.48 98 ASP A C 1
ATOM 848 O O . ASP A 1 98 ? 2.793 53.516 7.128 1.00 12.66 98 ASP A O 1
ATOM 853 N N . ALA A 1 99 ? 3.170 51.773 5.824 1.00 11.89 99 ALA A N 1
ATOM 854 C CA . ALA A 1 99 ? 3.075 50.831 6.948 1.00 12.06 99 ALA A CA 1
ATOM 855 C C . ALA A 1 99 ? 4.115 51.116 8.002 1.00 13.69 99 ALA A C 1
ATOM 856 O O . ALA A 1 99 ? 3.829 51.111 9.201 1.00 13.48 99 ALA A O 1
ATOM 858 N N . LYS A 1 100 ? 5.345 51.378 7.561 1.00 12.93 100 LYS A N 1
ATOM 859 C CA . LYS A 1 100 ? 6.385 51.749 8.508 1.00 14.22 100 LYS A CA 1
ATOM 860 C C . LYS A 1 100 ? 6.071 53.058 9.245 1.00 12.80 100 LYS A C 1
ATOM 861 O O . LYS A 1 100 ? 6.325 53.181 10.450 1.00 13.87 100 LYS A O 1
ATOM 867 N N . SER A 1 101 ? 5.532 54.034 8.526 1.00 13.36 101 SER A N 1
ATOM 868 C CA . SER A 1 101 ? 5.094 55.293 9.143 1.00 13.57 101 SER A CA 1
ATOM 869 C C . SER A 1 101 ? 4.020 55.079 10.195 1.00 14.76 101 SER A C 1
ATOM 870 O O . SER A 1 101 ? 4.019 55.748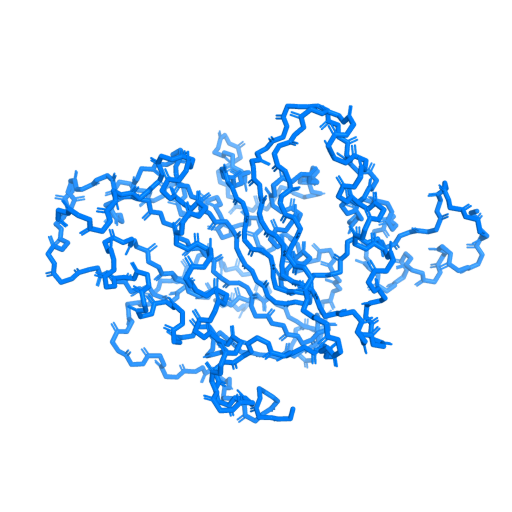 11.244 1.00 14.58 101 SER A O 1
ATOM 873 N N . ALA A 1 102 ? 3.130 54.110 9.963 1.00 12.88 102 ALA A N 1
ATOM 874 C CA . ALA A 1 102 ? 2.102 53.810 10.949 1.00 12.97 102 ALA A CA 1
ATOM 875 C C . ALA A 1 102 ? 2.681 53.242 12.249 1.00 13.69 102 ALA A C 1
ATOM 876 O O . ALA A 1 102 ? 2.289 53.669 13.346 1.00 14.73 102 ALA A O 1
ATOM 878 N N . ILE A 1 103 ? 3.605 52.282 12.155 1.00 12.75 103 ILE A N 1
ATOM 879 C CA . ILE A 1 103 ? 4.218 51.713 13.337 1.00 12.56 103 ILE A CA 1
ATOM 880 C C . ILE A 1 103 ? 5.005 52.817 14.072 1.00 14.90 103 ILE A C 1
ATOM 881 O O . ILE A 1 103 ? 4.948 52.923 15.298 1.00 14.37 103 ILE A O 1
ATOM 886 N N . ARG A 1 104 ? 5.758 53.617 13.323 1.00 15.92 104 ARG A N 1
ATOM 887 C CA A ARG A 1 104 ? 6.534 54.749 13.883 0.60 17.80 104 ARG A CA 1
ATOM 888 C CA B ARG A 1 104 ? 6.534 54.696 13.935 0.40 15.51 104 ARG A CA 1
ATOM 889 C C . ARG A 1 104 ? 5.619 55.676 14.681 1.00 17.16 104 ARG A C 1
ATOM 890 O O . ARG A 1 104 ? 5.943 56.101 15.817 1.00 19.01 104 ARG A O 1
ATOM 905 N N . TRP A 1 105 ? 4.475 56.003 14.079 1.00 14.24 105 TRP A N 1
ATOM 906 C CA . TRP A 1 105 ? 3.521 56.916 14.696 1.00 15.77 105 TRP A CA 1
ATOM 907 C C . TRP A 1 105 ? 2.957 56.351 15.982 1.00 16.82 105 TRP A C 1
ATOM 908 O O . TRP A 1 105 ? 2.887 57.035 17.003 1.00 17.12 105 TRP A O 1
ATOM 919 N N . VAL A 1 106 ? 2.564 55.074 15.970 1.00 15.23 106 VAL A N 1
ATOM 920 C CA . VAL A 1 106 ? 2.067 54.437 17.171 1.00 15.41 106 VAL A CA 1
ATOM 921 C C . VAL A 1 106 ? 3.134 54.454 18.267 1.00 16.45 106 VAL A C 1
ATOM 922 O O . VAL A 1 106 ? 2.841 54.736 19.422 1.00 17.21 106 VAL A O 1
ATOM 926 N N . ARG A 1 107 ? 4.377 54.167 17.908 1.00 15.37 107 ARG A N 1
ATOM 927 C CA . ARG A 1 107 ? 5.468 54.188 18.868 1.00 16.30 107 ARG A CA 1
ATOM 928 C C . ARG A 1 107 ? 5.710 55.610 19.418 1.00 16.55 107 ARG A C 1
ATOM 929 O O . ARG A 1 107 ? 5.810 55.796 20.641 1.00 17.68 107 ARG A O 1
ATOM 937 N N . GLN A 1 108 ? 5.759 56.572 18.516 1.00 15.22 108 GLN A N 1
ATOM 938 C CA A GLN A 1 108 ? 5.949 57.975 18.890 0.60 16.39 108 GLN A CA 1
ATOM 939 C CA B GLN A 1 108 ? 5.951 57.997 18.882 0.40 17.26 108 GLN A CA 1
ATOM 940 C C . GLN A 1 108 ? 4.862 58.448 19.843 1.00 18.28 108 GLN A C 1
ATOM 941 O O . GLN A 1 108 ? 5.131 59.216 20.806 1.00 20.44 108 GLN A O 1
ATOM 952 N N . HIS A 1 109 ? 3.633 58.008 19.592 1.00 16.15 109 HIS A N 1
ATOM 953 C CA . HIS A 1 109 ? 2.447 58.401 20.360 1.00 17.66 109 HIS A CA 1
ATOM 954 C C . HIS A 1 109 ? 1.988 57.376 21.407 1.00 15.78 109 HIS A C 1
ATOM 955 O O . HIS A 1 109 ? 0.836 57.394 21.863 1.00 17.57 109 HIS A O 1
ATOM 962 N N . ALA A 1 110 ? 2.893 56.473 21.768 1.00 16.70 110 ALA A N 1
ATOM 963 C CA . ALA A 1 110 ? 2.516 55.328 22.603 1.00 16.74 110 ALA A CA 1
ATOM 964 C C . ALA A 1 110 ? 1.956 55.796 23.934 1.00 18.46 110 ALA A C 1
ATOM 965 O O . ALA A 1 110 ? 0.972 55.250 24.401 1.00 17.29 110 ALA A O 1
ATOM 967 N N . ALA A 1 111 ? 2.570 56.830 24.501 1.00 18.65 111 ALA A N 1
ATOM 968 C CA . ALA A 1 111 ? 2.128 57.296 25.816 1.00 20.10 111 ALA A CA 1
ATOM 969 C C . ALA A 1 111 ? 0.659 57.729 25.795 1.00 16.57 111 ALA A C 1
ATOM 970 O O . ALA A 1 111 ? -0.168 57.245 26.612 1.00 19.65 111 ALA A O 1
ATOM 972 N N . GLU A 1 112 ? 0.295 58.586 24.862 1.00 17.93 112 GLU A N 1
ATOM 973 C CA A GLU A 1 112 ? -1.096 59.041 24.815 0.70 19.56 112 GLU A CA 1
ATOM 974 C CA B GLU A 1 112 ? -1.092 59.083 24.694 0.30 18.40 112 GLU A CA 1
ATOM 975 C C . GLU A 1 112 ? -2.093 57.973 24.387 1.00 19.04 112 GLU A C 1
ATOM 976 O O . GLU A 1 112 ? -3.282 58.054 24.747 1.00 19.11 112 GLU A O 1
ATOM 987 N N . LEU A 1 113 ? -1.614 56.962 23.659 1.00 17.04 113 LEU A N 1
ATOM 988 C CA . LEU A 1 113 ? -2.434 55.830 23.285 1.00 17.29 113 LEU A CA 1
ATOM 989 C C . LEU A 1 113 ? -2.603 54.787 24.396 1.00 18.78 113 LEU A C 1
ATOM 990 O O . LEU A 1 113 ? -3.375 53.855 24.230 1.00 17.82 113 LEU A O 1
ATOM 995 N N . GLY A 1 114 ? -1.905 54.944 25.520 1.00 16.75 114 GLY A N 1
ATOM 996 C CA . GLY A 1 114 ? -1.921 53.951 26.599 1.00 18.32 114 GLY A CA 1
ATOM 997 C C . GLY A 1 114 ? -1.251 52.645 26.184 1.00 20.04 114 GLY A C 1
ATOM 998 O O . GLY A 1 114 ? -1.704 51.583 26.571 1.00 18.89 114 GLY A O 1
ATOM 999 N N . VAL A 1 115 ? -0.163 52.756 25.411 1.00 17.45 115 VAL A N 1
ATOM 1000 C CA . VAL A 1 115 ? 0.508 51.628 24.774 1.00 19.19 115 VAL A CA 1
ATOM 1001 C C . VAL A 1 115 ? 1.938 51.495 25.247 1.00 19.02 115 VAL A C 1
ATOM 1002 O O . VAL A 1 115 ? 2.635 52.474 25.429 1.00 18.25 115 VAL A O 1
ATOM 1006 N N . ASP A 1 116 ? 2.373 50.251 25.424 1.00 17.82 116 ASP A N 1
ATOM 1007 C CA . ASP A 1 116 ? 3.754 49.919 25.645 1.00 19.08 116 ASP A CA 1
ATOM 1008 C C . ASP A 1 116 ? 4.462 49.959 24.291 1.00 18.01 116 ASP A C 1
ATOM 1009 O O . ASP A 1 116 ? 4.142 49.133 23.422 1.00 19.33 116 ASP A O 1
ATOM 1014 N N . PRO A 1 117 ? 5.420 50.885 24.105 1.00 17.76 117 PRO A N 1
ATOM 1015 C CA . PRO A 1 117 ? 6.077 50.996 22.799 1.00 18.43 117 PRO A CA 1
ATOM 1016 C C . PRO A 1 117 ? 6.920 49.802 22.347 1.00 19.35 117 PRO A C 1
ATOM 1017 O O . PRO A 1 117 ? 7.350 49.807 21.183 1.00 18.03 117 PRO A O 1
ATOM 1021 N N . GLN A 1 118 ? 7.161 48.823 23.227 1.00 18.44 118 GLN A N 1
ATOM 1022 C CA A GLN A 1 118 ? 7.863 47.611 22.811 0.60 20.57 118 GLN A CA 1
ATOM 1023 C CA B GLN A 1 118 ? 7.879 47.577 22.936 0.40 19.64 118 GLN A CA 1
ATOM 1024 C C . GLN A 1 118 ? 6.920 46.414 22.713 1.00 18.48 118 GLN A C 1
ATOM 1025 O O . GLN A 1 118 ? 7.352 45.270 22.616 1.00 19.17 118 GLN A O 1
ATOM 1036 N N . LYS A 1 119 ? 5.608 46.681 22.645 1.00 16.77 119 LYS A N 1
ATOM 1037 C CA A LYS A 1 119 ? 4.629 45.620 22.408 0.60 17.68 119 LYS A CA 1
ATOM 1038 C CA B LYS A 1 119 ? 4.615 45.620 22.427 0.40 17.39 119 LYS A CA 1
ATOM 1039 C C . LYS A 1 119 ? 3.640 45.977 21.304 1.00 15.53 119 LYS A C 1
ATOM 1040 O O . LYS A 1 119 ? 2.428 45.808 21.438 1.00 16.76 119 LYS A O 1
ATOM 1051 N N . ILE A 1 120 ? 4.194 46.428 20.189 1.00 14.33 120 ILE A N 1
ATOM 1052 C CA . ILE A 1 120 ? 3.407 46.801 19.029 1.00 14.13 120 ILE A CA 1
ATOM 1053 C C . ILE A 1 120 ? 3.471 45.683 18.002 1.00 14.94 120 ILE A C 1
ATOM 1054 O O . ILE A 1 120 ? 4.548 45.351 17.516 1.00 15.71 120 ILE A O 1
ATOM 1059 N N . VAL A 1 121 ? 2.314 45.124 17.662 1.00 12.85 121 VAL A N 1
ATOM 1060 C CA . VAL A 1 121 ? 2.213 44.001 16.734 1.00 12.48 121 VAL A CA 1
ATOM 1061 C C . VAL A 1 121 ? 1.744 44.540 15.376 1.00 14.77 121 VAL A C 1
ATOM 1062 O O . VAL A 1 121 ? 0.795 45.309 15.306 1.00 13.80 121 VAL A O 1
ATOM 1066 N N . ALA A 1 122 ? 2.415 44.121 14.309 1.00 12.57 122 ALA A N 1
ATOM 1067 C CA . ALA A 1 122 ? 1.970 44.406 12.952 1.00 12.85 122 ALA A CA 1
ATOM 1068 C C . ALA A 1 122 ? 1.243 43.182 12.415 1.00 12.58 122 ALA A C 1
ATOM 1069 O O . ALA A 1 122 ? 1.687 42.052 12.592 1.00 12.28 122 ALA A O 1
ATOM 1071 N N . SER A 1 123 ? 0.129 43.407 11.740 1.00 12.63 123 SER A N 1
ATOM 1072 C CA . SER A 1 123 ? -0.669 42.314 11.203 1.00 12.41 123 SER A CA 1
ATOM 1073 C C . SER A 1 123 ? -1.305 42.720 9.878 1.00 11.53 123 SER A C 1
ATOM 1074 O O . SER A 1 123 ? -1.443 43.907 9.582 1.00 13.76 123 SER A O 1
ATOM 1077 N N . GLY A 1 124 ? -1.659 41.741 9.066 1.00 11.72 124 GLY A N 1
ATOM 1078 C CA . GLY A 1 124 ? -2.421 42.048 7.852 1.00 12.99 124 GLY A CA 1
ATOM 1079 C C . GLY A 1 124 ? -2.703 40.853 7.029 1.00 13.04 124 GLY A C 1
ATOM 1080 O O . GLY A 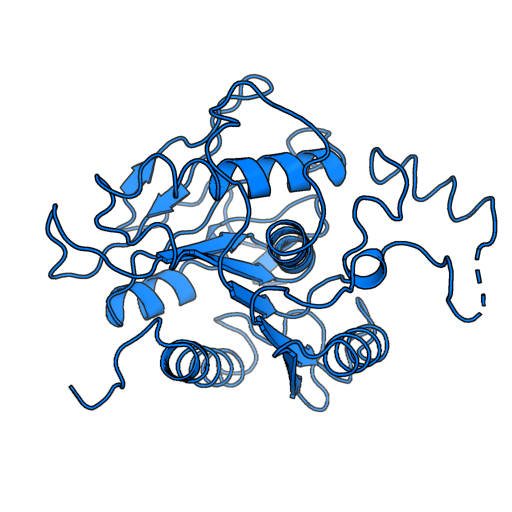1 124 ? -2.210 39.772 7.313 1.00 13.67 124 GLY A O 1
ATOM 1081 N N . GLY A 1 125 ? -3.498 41.069 5.984 1.00 14.53 125 GLY A N 1
ATOM 1082 C CA . GLY A 1 125 ? -3.845 40.020 5.063 1.00 16.06 125 GLY A CA 1
ATOM 1083 C C . GLY A 1 125 ? -3.278 40.238 3.684 1.00 15.38 125 GLY A C 1
ATOM 1084 O O . GLY A 1 125 ? -3.356 41.352 3.190 1.00 15.54 125 GLY A O 1
ATOM 1085 N N . SER A 1 126 ? -2.675 39.186 3.104 1.00 15.27 126 SER A N 1
ATOM 1086 C CA . SER A 1 126 ? -2.227 39.189 1.707 1.00 15.33 126 SER A CA 1
ATOM 1087 C C . SER A 1 126 ? -1.229 40.326 1.494 1.00 15.28 126 SER A C 1
ATOM 1088 O O . SER A 1 126 ? -0.199 40.356 2.201 1.00 14.92 126 SER A O 1
ATOM 1091 N N . ALA A 1 127 ? -1.506 41.290 0.621 1.00 14.86 127 ALA A N 1
ATOM 1092 C CA . ALA A 1 127 ? -0.626 42.463 0.477 1.00 14.22 127 ALA A CA 1
ATOM 1093 C C . ALA A 1 127 ? -0.366 43.172 1.797 1.00 14.34 127 ALA A C 1
ATOM 1094 O O . ALA A 1 127 ? 0.740 43.645 2.060 1.00 14.22 127 ALA A O 1
ATOM 1096 N N . GLY A 1 128 ? -1.380 43.238 2.653 1.00 13.61 128 GLY A N 1
ATOM 1097 C CA . GLY A 1 128 ? -1.203 43.845 3.968 1.00 12.86 128 GLY A CA 1
ATOM 1098 C C . GLY A 1 128 ? -0.366 43.003 4.922 1.00 12.25 128 GLY A C 1
ATOM 1099 O O . GLY A 1 128 ? 0.279 43.546 5.823 1.00 13.74 128 GLY A O 1
ATOM 1100 N N . GLY A 1 129 ? -0.393 41.685 4.752 1.00 12.37 129 GLY A N 1
ATOM 1101 C CA . GLY A 1 129 ? 0.479 40.773 5.463 1.00 12.09 129 GLY A CA 1
ATOM 1102 C C . GLY A 1 129 ? 1.919 40.950 5.015 1.00 13.32 129 GLY A C 1
ATOM 1103 O O . GLY A 1 129 ? 2.843 40.906 5.830 1.00 13.53 129 GLY A O 1
ATOM 1104 N N . HIS A 1 130 ? 2.110 41.156 3.706 1.00 13.01 130 HIS A N 1
ATOM 1105 C CA . HIS A 1 130 ? 3.413 41.582 3.189 1.00 13.50 130 HIS A CA 1
ATOM 1106 C C . HIS A 1 130 ? 3.911 42.850 3.897 1.00 13.28 130 HIS A C 1
ATOM 1107 O O . HIS A 1 130 ? 5.045 42.915 4.401 1.00 12.98 130 HIS A O 1
ATOM 1114 N N . LEU A 1 131 ? 3.045 43.859 3.989 1.00 12.86 131 LEU A N 1
ATOM 1115 C CA . LEU A 1 131 ? 3.445 45.094 4.664 1.00 12.39 131 LEU A CA 1
ATOM 1116 C C . LEU A 1 131 ? 3.825 44.875 6.122 1.00 13.95 131 LEU A C 1
ATOM 1117 O O . LEU A 1 131 ? 4.832 45.378 6.582 1.00 13.44 131 LEU A O 1
ATOM 1122 N N . ALA A 1 132 ? 2.998 44.120 6.843 1.00 11.63 132 ALA A N 1
ATOM 1123 C CA . ALA A 1 132 ? 3.300 43.786 8.228 1.00 11.83 132 ALA A CA 1
ATOM 1124 C C . ALA A 1 132 ? 4.673 43.116 8.357 1.00 12.59 132 ALA A C 1
ATOM 1125 O O . ALA A 1 132 ? 5.469 43.461 9.240 1.00 14.10 132 ALA A O 1
ATOM 1127 N N . ALA A 1 133 ? 4.944 42.151 7.485 1.00 12.13 133 ALA A N 1
ATOM 1128 C CA . ALA A 1 133 ? 6.242 41.464 7.485 1.00 13.20 133 ALA A CA 1
ATOM 1129 C C . ALA A 1 133 ? 7.376 42.452 7.205 1.00 14.40 133 ALA A C 1
ATOM 1130 O O . ALA A 1 133 ? 8.424 42.407 7.851 1.00 14.23 133 ALA A O 1
ATOM 1132 N N . CYS A 1 134 ? 7.150 43.377 6.289 1.00 12.98 134 CYS A N 1
ATOM 1133 C CA . CYS A 1 134 ? 8.175 44.428 5.997 1.00 12.66 134 CYS A CA 1
ATOM 1134 C C . CYS A 1 134 ? 8.461 45.263 7.201 1.00 15.24 134 CYS A C 1
ATOM 1135 O O . CYS A 1 134 ? 9.604 45.631 7.445 1.00 15.89 134 CYS A O 1
ATOM 1138 N N . THR A 1 135 ? 7.440 45.569 8.003 1.00 12.84 135 THR A N 1
ATOM 1139 C CA . THR A 1 135 ? 7.703 46.354 9.209 1.00 13.72 135 THR A CA 1
ATOM 1140 C C . THR A 1 135 ? 8.525 45.630 10.269 1.00 16.03 135 THR A C 1
ATOM 1141 O O . THR A 1 135 ? 9.109 46.277 11.120 1.00 15.90 135 THR A O 1
ATOM 1145 N N . VAL A 1 136 ? 8.540 44.305 10.252 1.00 15.16 136 VAL A N 1
ATOM 1146 C CA A VAL A 1 136 ? 9.314 43.499 11.195 0.50 15.83 136 VAL A CA 1
ATOM 1147 C CA B VAL A 1 136 ? 9.348 43.577 11.236 0.50 15.74 136 VAL A CA 1
ATOM 1148 C C . VAL A 1 136 ? 10.740 43.254 10.724 1.00 19.30 136 VAL A C 1
ATOM 1149 O O . VAL A 1 136 ? 11.664 43.132 11.543 1.00 21.75 136 VAL A O 1
ATOM 1156 N N . MET A 1 137 ? 10.917 43.130 9.422 1.00 16.33 137 MET A N 1
ATOM 1157 C CA . MET A 1 137 ? 12.215 42.600 8.973 1.00 19.85 137 MET A CA 1
ATOM 1158 C C . MET A 1 137 ? 12.902 43.227 7.791 1.00 23.00 137 MET A C 1
ATOM 1159 O O . MET A 1 137 ? 14.048 42.856 7.517 1.00 21.43 137 MET A O 1
ATOM 1164 N N . VAL A 1 138 ? 12.285 44.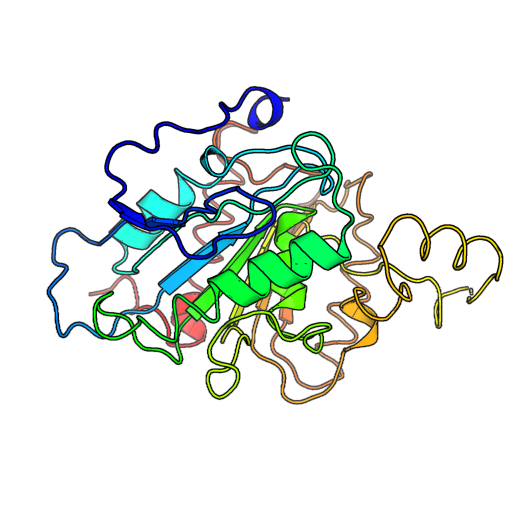171 7.082 1.00 17.90 138 VAL A N 1
ATOM 1165 C CA A VAL A 1 138 ? 12.909 44.787 5.919 0.60 19.55 138 VAL A CA 1
ATOM 1166 C CA B VAL A 1 138 ? 12.984 44.780 5.936 0.40 18.90 138 VAL A CA 1
ATOM 1167 C C . VAL A 1 138 ? 13.424 46.173 6.338 1.00 18.18 138 VAL A C 1
ATOM 1168 O O . VAL A 1 138 ? 12.707 46.906 7.035 1.00 18.37 138 VAL A O 1
ATOM 1175 N N . PRO A 1 139 ? 14.654 46.561 5.934 1.00 19.27 139 PRO A N 1
ATOM 1176 C CA . PRO A 1 139 ? 15.068 47.917 6.261 1.00 21.12 139 PRO A CA 1
ATOM 1177 C C . PRO A 1 139 ? 14.166 49.008 5.663 1.00 18.11 139 PRO A C 1
ATOM 1178 O O . PRO A 1 139 ? 13.577 48.807 4.606 1.00 19.86 139 PRO A O 1
ATOM 1182 N N . ASP A 1 140 ? 14.033 50.134 6.368 1.00 20.05 140 ASP A N 1
ATOM 1183 C CA . ASP A 1 140 ? 13.345 51.318 5.846 1.00 17.75 140 ASP A CA 1
ATOM 1184 C C . ASP A 1 140 ? 14.024 51.687 4.535 1.00 19.58 140 ASP A C 1
ATOM 1185 O O . ASP A 1 140 ? 15.273 51.690 4.454 1.00 22.12 140 ASP A O 1
ATOM 1190 N N . LEU A 1 141 ? 13.243 51.978 3.525 1.00 16.84 141 LEU A N 1
ATOM 1191 C CA . LEU A 1 141 ? 13.769 52.393 2.197 1.00 21.71 141 LEU A CA 1
ATOM 1192 C C . LEU A 1 141 ? 13.790 53.902 2.033 1.00 23.85 141 LEU A C 1
ATOM 1193 O O . LEU A 1 141 ? 14.448 54.421 1.134 1.00 25.39 141 LEU A O 1
ATOM 1198 N N . GLU A 1 142 ? 13.035 54.615 2.852 1.00 21.47 142 GLU A N 1
ATOM 1199 C CA . GLU A 1 142 ? 13.001 56.054 2.790 1.00 25.31 142 GLU A CA 1
ATOM 1200 C C . GLU A 1 142 ? 12.866 56.628 4.185 1.00 30.86 142 GLU A C 1
ATOM 1201 O O . GLU A 1 142 ? 12.468 55.932 5.125 1.00 27.55 142 GLU A O 1
ATOM 1207 N N . ALA A 1 143 ? 13.298 57.874 4.318 1.00 29.86 143 ALA A N 1
ATOM 1208 C CA . ALA A 1 143 ? 13.118 58.634 5.530 1.00 37.91 143 ALA A CA 1
ATOM 1209 C C . ALA A 1 143 ? 12.091 59.714 5.233 1.00 44.16 143 ALA A C 1
ATOM 1210 O O . ALA A 1 143 ? 12.466 60.807 4.790 1.00 58.17 143 ALA A O 1
ATOM 1212 N N . PRO A 1 144 ? 10.787 59.413 5.443 1.00 35.55 144 PRO A N 1
ATOM 1213 C CA . PRO A 1 144 ? 9.842 60.538 5.281 1.00 51.50 144 PRO A CA 1
ATOM 1214 C C . PRO A 1 144 ? 9.940 61.590 6.417 1.00 61.02 144 PRO A C 1
ATOM 1215 O O . PRO A 1 144 ? 10.748 61.446 7.359 1.00 49.01 144 PRO A O 1
ATOM 1219 N N . GLU A 1 145 ? 9.080 62.603 6.336 1.00 65.78 145 GLU A N 1
ATOM 1220 C CA . GLU A 1 145 ? 9.097 63.743 7.260 1.00 77.51 145 GLU A CA 1
ATOM 1221 C C . GLU A 1 145 ? 8.484 63.272 8.586 1.00 85.65 145 GLU A C 1
ATOM 1222 O O . GLU A 1 145 ? 7.293 63.471 8.856 1.00 83.07 145 GLU A O 1
ATOM 1228 N N . GLU A 1 146 ? 9.316 62.601 9.382 1.00 73.61 146 GLU A N 1
ATOM 1229 C CA . GLU A 1 146 ? 8.889 61.947 10.628 1.00 66.63 146 GLU A CA 1
ATOM 1230 C C . GLU A 1 146 ? 10.100 61.636 11.505 1.00 78.01 146 GLU A C 1
ATOM 1231 O O . GLU A 1 146 ? 11.247 61.747 11.057 1.00 55.27 146 GLU A O 1
ATOM 1237 N N . ASP A 1 147 ? 9.839 61.253 12.752 1.00 78.41 147 ASP A N 1
ATOM 1238 C CA . ASP A 1 147 ? 10.906 61.084 13.738 1.00 76.96 147 ASP A CA 1
ATOM 1239 C C . ASP A 1 147 ? 11.705 59.802 13.487 1.00 64.09 147 ASP A C 1
ATOM 1240 O O . ASP A 1 147 ? 11.296 58.717 13.897 1.00 52.45 147 ASP A O 1
ATOM 1245 N N . HIS A 1 148 ? 12.851 59.930 12.825 1.00 51.38 148 HIS A N 1
ATOM 1246 C CA . HIS A 1 148 ? 13.691 58.756 12.526 1.00 67.65 148 HIS A CA 1
ATOM 1247 C C . HIS A 1 148 ? 14.623 58.310 13.647 1.00 64.61 148 HIS A C 1
ATOM 1248 O O . HIS A 1 148 ? 15.324 57.310 13.496 1.00 58.66 148 HIS A O 1
ATOM 1255 N N . THR A 1 149 ? 14.607 59.021 14.774 1.00 63.58 149 THR A N 1
ATOM 1256 C CA . THR A 1 149 ? 15.136 58.461 16.017 1.00 64.20 149 THR A CA 1
ATOM 1257 C C . THR A 1 149 ? 14.176 57.401 16.592 1.00 43.82 149 THR A C 1
ATOM 1258 O O . THR A 1 149 ? 14.616 56.555 17.369 1.00 46.43 149 THR A O 1
ATOM 1262 N N . ILE A 1 150 ? 12.879 57.465 16.236 1.00 41.18 150 ILE A N 1
ATOM 1263 C CA . ILE A 1 150 ? 11.898 56.442 16.654 1.00 29.15 150 ILE A CA 1
ATOM 1264 C C . ILE A 1 150 ? 11.872 55.326 15.605 1.00 20.91 150 ILE A C 1
ATOM 1265 O O . ILE A 1 150 ? 11.711 55.583 14.396 1.00 24.01 150 ILE A O 1
ATOM 1270 N N . SER A 1 151 ? 12.047 54.109 16.075 1.00 19.90 151 SER A N 1
ATOM 1271 C CA . SER A 1 151 ? 12.050 52.920 15.195 1.00 21.59 151 SER A CA 1
ATOM 1272 C C . SER A 1 151 ? 10.670 52.649 14.579 1.00 18.21 151 SER A C 1
ATOM 1273 O O . SER A 1 151 ? 9.665 52.778 15.252 1.00 18.28 151 SER A O 1
ATOM 1276 N N . SER A 1 152 ? 10.674 52.216 13.329 1.00 17.50 152 SER A N 1
ATOM 1277 C CA . SER A 1 152 ? 9.479 51.743 12.637 1.00 15.77 152 SER A CA 1
ATOM 1278 C C . SER A 1 152 ? 9.275 50.245 12.827 1.00 16.58 152 SER A C 1
ATOM 1279 O O . SER A 1 152 ? 8.325 49.688 12.264 1.00 15.71 152 SER A O 1
ATOM 1282 N N . GLN A 1 153 ? 10.162 49.555 13.549 1.00 15.46 153 GLN A N 1
ATOM 1283 C CA . GLN A 1 153 ? 10.129 48.105 13.573 1.00 15.74 153 GLN A CA 1
ATOM 1284 C C . GLN A 1 153 ? 9.090 47.603 14.563 1.00 14.79 153 GLN A C 1
ATOM 1285 O O . GLN A 1 153 ? 9.103 47.944 15.759 1.00 16.93 153 GLN A O 1
ATOM 1291 N N . ALA A 1 154 ? 8.172 46.787 14.073 1.00 14.16 154 ALA A N 1
ATOM 1292 C CA . ALA A 1 154 ? 7.210 46.171 14.974 1.00 14.76 154 ALA A CA 1
ATOM 1293 C C . ALA A 1 154 ? 7.870 45.123 15.877 1.00 15.22 154 ALA A C 1
ATOM 1294 O O . ALA A 1 154 ? 8.913 44.580 15.546 1.00 16.79 154 ALA A O 1
ATOM 1296 N N . ASN A 1 155 ? 7.238 44.864 17.023 1.00 14.54 155 ASN A N 1
ATOM 1297 C CA . ASN A 1 155 ? 7.789 43.915 18.015 1.00 15.88 155 ASN A CA 1
ATOM 1298 C C . ASN A 1 155 ? 7.342 42.467 17.826 1.00 16.11 155 ASN A C 1
ATOM 1299 O O . ASN A 1 155 ? 7.842 41.568 18.506 1.00 16.09 155 ASN A O 1
ATOM 1304 N N . ALA A 1 156 ? 6.380 42.245 16.930 1.00 14.82 156 ALA A N 1
ATOM 1305 C CA . ALA A 1 156 ? 5.877 40.928 16.585 1.00 14.07 156 ALA A CA 1
ATOM 1306 C C . ALA A 1 156 ? 4.996 41.080 15.361 1.00 13.86 156 ALA A C 1
ATOM 1307 O O . ALA A 1 156 ? 4.581 42.211 15.013 1.00 13.37 156 ALA A O 1
ATOM 1309 N N . ALA A 1 157 ? 4.689 39.960 14.710 1.00 13.49 157 ALA A N 1
ATOM 1310 C CA . ALA A 1 157 ? 3.751 40.009 13.586 1.00 13.10 157 ALA A CA 1
ATOM 1311 C C . ALA A 1 157 ? 2.763 38.847 13.603 1.00 14.60 157 ALA A C 1
ATOM 1312 O O . ALA A 1 157 ? 3.088 37.732 14.039 1.00 13.38 157 ALA A O 1
ATOM 1314 N N . ILE A 1 158 ? 1.559 39.113 13.092 1.00 12.32 158 ILE A N 1
ATOM 1315 C CA . ILE A 1 158 ? 0.520 38.104 12.891 1.00 11.71 158 ILE A CA 1
ATOM 1316 C C . ILE A 1 158 ? 0.062 38.222 11.446 1.00 12.67 158 ILE A C 1
ATOM 1317 O O . ILE A 1 158 ? -0.535 39.255 11.051 1.00 13.32 158 ILE A O 1
ATOM 1322 N N . LEU A 1 159 ? 0.372 37.203 10.637 1.00 12.07 159 LEU A N 1
ATOM 1323 C CA . LEU A 1 159 ? 0.221 37.325 9.198 1.00 12.61 159 LEU A CA 1
ATOM 1324 C C . LEU A 1 159 ? -0.861 36.388 8.674 1.00 15.91 159 LEU A C 1
ATOM 1325 O O . LEU A 1 159 ? -0.854 35.175 8.966 1.00 14.79 159 LEU A O 1
ATOM 1330 N N . PHE A 1 160 ? -1.787 36.941 7.901 1.00 15.16 160 PHE A N 1
ATOM 1331 C CA . PHE A 1 160 ? -2.844 36.173 7.266 1.00 14.77 160 PHE A CA 1
ATOM 1332 C C . PHE A 1 160 ? -2.563 36.069 5.769 1.00 17.25 160 PHE A C 1
ATOM 1333 O O . PHE A 1 160 ? -2.577 37.088 5.052 1.00 15.70 160 PHE A O 1
ATOM 1341 N N . ASN A 1 161 ? -2.302 34.833 5.295 1.00 16.18 161 ASN A N 1
ATOM 1342 C CA . ASN A 1 161 ? -1.813 34.558 3.934 1.00 16.17 161 ASN A CA 1
ATOM 1343 C C . ASN A 1 161 ? -1.008 35.678 3.265 1.00 17.03 161 ASN A C 1
ATOM 1344 O O . ASN A 1 161 ? -1.398 36.215 2.227 1.00 17.73 161 ASN A O 1
ATOM 1349 N N . PRO A 1 162 ? 0.157 35.983 3.844 1.00 15.20 162 PRO A N 1
ATOM 1350 C CA . PRO A 1 162 ? 0.964 37.080 3.350 1.00 13.72 162 PRO A CA 1
ATOM 1351 C C . PRO A 1 162 ? 1.677 36.711 2.055 1.00 16.18 162 PRO A C 1
ATOM 1352 O O . PRO A 1 162 ? 1.796 35.525 1.752 1.00 17.15 162 PRO A O 1
ATOM 1356 N N . VAL A 1 163 ? 2.114 37.736 1.319 1.00 16.96 163 VAL A N 1
ATOM 1357 C CA . VAL A 1 163 ? 3.114 37.584 0.266 1.00 16.48 163 VAL A CA 1
ATOM 1358 C C . VAL A 1 163 ? 4.470 37.809 0.905 1.00 16.10 163 VAL A C 1
ATOM 1359 O O . VAL A 1 163 ? 4.727 38.895 1.444 1.00 16.62 163 VAL A O 1
ATOM 1363 N N . LEU A 1 164 ? 5.346 36.795 0.858 1.00 16.01 164 LEU A N 1
ATOM 1364 C CA . LEU A 1 164 ? 6.651 36.883 1.501 1.00 14.46 164 LEU A CA 1
ATOM 1365 C C . LEU A 1 164 ? 7.883 36.798 0.589 1.00 17.01 164 LEU A C 1
ATOM 1366 O O . LEU A 1 164 ? 8.967 37.147 1.049 1.00 17.48 164 LEU A O 1
ATOM 1371 N N . ILE A 1 165 ? 7.703 36.326 -0.636 1.00 18.70 165 ILE A N 1
ATOM 1372 C CA . ILE A 1 165 ? 8.813 36.198 -1.589 1.00 19.48 165 ILE A CA 1
ATOM 1373 C C . ILE A 1 165 ? 8.439 37.052 -2.797 1.00 19.72 165 ILE A C 1
ATOM 1374 O O . ILE A 1 165 ? 7.433 36.798 -3.472 1.00 23.02 165 ILE A O 1
ATOM 1379 N N . LEU A 1 166 ? 9.204 38.117 -3.020 1.00 20.47 166 LEU A N 1
ATOM 1380 C CA . LEU A 1 166 ? 8.930 39.048 -4.121 1.00 20.82 166 LEU A CA 1
ATOM 1381 C C . LEU A 1 166 ? 10.087 39.138 -5.129 1.00 26.80 166 LEU A C 1
ATOM 1382 O O . LEU A 1 166 ? 10.022 39.922 -6.064 1.00 30.03 166 LEU A O 1
ATOM 1387 N N . SER A 1 167 ? 11.122 38.343 -4.922 1.00 25.50 167 SER A N 1
ATOM 1388 C CA . SER A 1 167 ? 12.229 38.239 -5.889 1.00 25.31 167 SER A CA 1
ATOM 1389 C C . SER A 1 167 ? 12.513 36.757 -6.068 1.00 29.00 167 SER A C 1
ATOM 1390 O O . SER A 1 167 ? 12.308 35.993 -5.146 1.00 25.91 167 SER A O 1
ATOM 1393 N N . ARG A 1 168 ? 12.993 36.358 -7.249 1.00 32.86 168 ARG A N 1
ATOM 1394 C CA A ARG A 1 168 ? 13.394 34.963 -7.486 0.60 34.44 168 ARG A CA 1
ATOM 1395 C CA B ARG A 1 168 ? 13.396 34.961 -7.492 0.40 34.79 168 ARG A CA 1
ATOM 1396 C C . ARG A 1 168 ? 14.890 34.698 -7.234 1.00 39.17 168 ARG A C 1
ATOM 1397 O O . ARG A 1 168 ? 15.365 33.577 -7.409 1.00 40.15 168 ARG A O 1
ATOM 1412 N N . GLU A 1 169 ? 15.634 35.705 -6.776 1.00 34.93 169 GLU A N 1
ATOM 1413 C CA . GLU A 1 169 ? 17.053 35.505 -6.460 1.00 41.74 169 GLU A CA 1
ATOM 1414 C C . GLU A 1 169 ? 17.229 34.466 -5.351 1.00 52.32 169 GLU A C 1
ATOM 1415 O O . GLU A 1 169 ? 16.531 34.511 -4.339 1.00 43.09 169 GLU A O 1
ATOM 1421 N N . GLY A 1 170 ? 18.126 33.500 -5.559 1.00 44.96 170 GLY A N 1
ATOM 1422 C CA . GLY A 1 170 ? 18.304 32.407 -4.604 1.00 42.80 170 GLY A CA 1
ATOM 1423 C C . GLY A 1 170 ? 17.190 31.375 -4.514 1.00 45.25 170 GLY A C 1
ATOM 1424 O O . GLY A 1 170 ? 17.059 30.703 -3.492 1.00 61.39 170 GLY A O 1
ATOM 1425 N N . LEU A 1 171 ? 16.393 31.244 -5.574 1.00 51.13 171 LEU A N 1
ATOM 1426 C CA . LEU A 1 171 ? 15.387 30.177 -5.713 1.00 74.46 171 LEU A CA 1
ATOM 1427 C C . LEU A 1 171 ? 15.751 29.287 -6.931 1.00 80.90 171 LEU A C 1
ATOM 1428 O O . LEU A 1 171 ? 16.770 29.522 -7.592 1.00 88.33 171 LEU A O 1
ATOM 1433 N N . LYS A 1 172 ? 14.932 28.272 -7.219 1.00 90.49 172 LYS A N 1
ATOM 1434 C CA . LYS A 1 172 ? 15.166 27.361 -8.359 1.00 94.44 172 LYS A CA 1
ATOM 1435 C C . LYS A 1 172 ? 14.089 27.543 -9.427 1.00 97.71 172 LYS A C 1
ATOM 1436 O O . LYS A 1 172 ? 14.300 28.235 -10.425 1.00 93.04 172 LYS A O 1
ATOM 1442 N N . PRO A 1 176 ? 17.857 33.712 -10.723 1.00 82.00 176 PRO A N 1
ATOM 1443 C CA . PRO A 1 176 ? 17.685 35.156 -10.762 1.00 67.72 176 PRO A CA 1
ATOM 1444 C C . PRO A 1 176 ? 17.622 35.658 -12.212 1.00 79.46 176 PRO A C 1
ATOM 1445 O O . PRO A 1 176 ? 18.529 36.359 -12.678 1.00 80.55 176 PRO A O 1
ATOM 1449 N N . ARG A 1 177 ? 16.549 35.293 -12.916 1.00 82.61 177 ARG A N 1
ATOM 1450 C CA . ARG A 1 177 ? 16.410 35.618 -14.344 1.00 70.08 177 ARG A CA 1
ATOM 1451 C C . ARG A 1 177 ? 16.118 37.111 -14.555 1.00 73.30 177 ARG A C 1
ATOM 1452 O O . ARG A 1 177 ? 15.140 37.637 -14.014 1.00 66.32 177 ARG A O 1
ATOM 1460 N N . GLN A 1 178 ? 16.952 37.760 -15.372 1.00 58.81 178 GLN A N 1
ATOM 1461 C CA . GLN A 1 178 ? 17.043 39.232 -15.446 1.00 54.85 178 GLN A CA 1
ATOM 1462 C C . GLN A 1 178 ? 15.734 39.977 -15.759 1.00 62.99 178 GLN A C 1
ATOM 1463 O O . GLN A 1 178 ? 15.333 40.865 -15.003 1.00 46.25 178 GLN A O 1
ATOM 1469 N N . ASP A 1 179 ? 15.087 39.653 -16.875 1.00 49.51 179 ASP A N 1
ATOM 1470 C CA . ASP A 1 179 ? 13.934 40.458 -17.326 1.00 52.04 179 ASP A CA 1
ATOM 1471 C C . ASP A 1 179 ? 12.755 40.448 -16.345 1.00 50.51 179 ASP A C 1
ATOM 1472 O O . ASP A 1 179 ? 12.043 41.458 -16.220 1.00 47.19 179 ASP A O 1
ATOM 1477 N N . TRP A 1 180 ? 12.560 39.315 -15.663 1.00 45.73 180 TRP A N 1
ATOM 1478 C CA . TRP A 1 180 ? 11.506 39.180 -14.653 1.00 46.14 180 TRP A CA 1
ATOM 1479 C C . TRP A 1 180 ? 11.814 40.042 -13.427 1.00 48.26 180 TRP A C 1
ATOM 1480 O O . TRP A 1 180 ? 10.891 40.645 -12.866 1.00 48.07 180 TRP A O 1
ATOM 1491 N N . GLU A 1 181 ? 13.090 40.117 -13.026 1.00 44.58 181 GLU A N 1
ATOM 1492 C CA A GLU A 1 181 ? 13.477 40.985 -11.910 0.70 46.01 181 GLU A CA 1
ATOM 1493 C CA B GLU A 1 181 ? 13.535 41.000 -11.928 0.30 49.11 181 GLU A CA 1
ATOM 1494 C C . GLU A 1 181 ? 13.340 42.472 -12.309 1.00 50.25 181 GLU A C 1
ATOM 1495 O O . GLU A 1 181 ? 12.918 43.293 -11.479 1.00 42.93 181 GLU A O 1
ATOM 1506 N N . GLU A 1 182 ? 13.643 42.803 -13.571 1.00 45.78 182 GLU A N 1
ATOM 1507 C CA A GLU A 1 182 ? 13.480 44.177 -14.073 0.65 47.36 182 GLU A CA 1
ATOM 1508 C CA B GLU A 1 182 ? 13.476 44.174 -14.100 0.35 47.38 182 GLU A CA 1
ATOM 1509 C C . GLU A 1 182 ? 12.009 44.606 -14.155 1.00 45.13 182 GLU A C 1
ATOM 1510 O O . GLU A 1 182 ? 11.690 45.766 -13.880 1.00 48.32 182 GLU A O 1
ATOM 1521 N N . ARG A 1 183 ? 11.128 43.679 -14.530 1.00 43.96 183 ARG A N 1
ATOM 1522 C CA A ARG A 1 183 ? 9.685 43.934 -14.512 0.60 47.92 183 ARG A CA 1
ATOM 1523 C CA B ARG A 1 183 ? 9.670 43.917 -14.511 0.40 46.08 183 ARG A CA 1
ATOM 1524 C C . ARG A 1 183 ? 9.159 44.102 -13.080 1.00 51.30 183 ARG A C 1
ATOM 1525 O O . ARG A 1 183 ? 8.263 44.920 -12.831 1.00 38.83 183 ARG A O 1
ATOM 1540 N N . LEU A 1 184 ? 9.701 43.314 -12.147 1.00 36.72 184 LEU A N 1
ATOM 1541 C CA . LEU A 1 184 ? 9.362 43.476 -10.735 1.00 36.34 184 LEU A CA 1
ATOM 1542 C C . LEU A 1 184 ? 9.824 44.859 -10.242 1.00 37.73 184 LEU A C 1
ATOM 1543 O O . LEU A 1 184 ? 9.069 45.544 -9.540 1.00 30.05 184 LEU A O 1
ATOM 1548 N N . ARG A 1 185 ? 11.030 45.283 -10.624 1.00 31.22 185 ARG A N 1
ATOM 1549 C CA . ARG A 1 185 ? 11.526 46.609 -10.223 1.00 31.34 185 ARG A CA 1
ATOM 1550 C C . ARG A 1 185 ? 10.561 47.734 -10.631 1.00 35.12 185 ARG A C 1
ATOM 1551 O O . ARG A 1 185 ? 10.290 48.632 -9.829 1.00 26.28 185 ARG A O 1
ATOM 1559 N N . GLU A 1 186 ? 10.026 47.675 -11.850 1.00 38.14 186 GLU A N 1
ATOM 1560 C CA A GLU A 1 186 ? 9.143 48.746 -12.303 0.50 38.19 186 GLU A CA 1
ATOM 1561 C CA B GLU A 1 186 ? 9.077 48.684 -12.364 0.50 37.39 186 GLU A CA 1
ATOM 1562 C C . GLU A 1 186 ? 7.780 48.704 -11.578 1.00 33.18 186 GLU A C 1
ATOM 1563 O O . GLU A 1 186 ? 7.201 49.765 -11.298 1.00 33.62 186 GLU A O 1
ATOM 1574 N N . ARG A 1 187 ? 7.297 47.510 -11.245 1.00 33.51 187 ARG A N 1
ATOM 1575 C CA A ARG A 1 187 ? 6.035 47.328 -10.521 0.60 37.92 187 ARG A CA 1
ATOM 1576 C CA B ARG A 1 187 ? 6.024 47.366 -10.526 0.40 36.45 187 ARG A CA 1
ATOM 1577 C C . ARG A 1 187 ? 6.160 47.741 -9.050 1.00 36.82 187 ARG A C 1
ATOM 1578 O O . ARG A 1 187 ? 5.258 48.331 -8.471 1.00 36.23 187 ARG A O 1
ATOM 1593 N N . LEU A 1 188 ? 7.297 47.412 -8.448 1.00 25.92 188 LEU A N 1
ATOM 1594 C CA . LEU A 1 188 ? 7.497 47.577 -7.008 1.00 20.62 188 LEU A CA 1
ATOM 1595 C C . LEU A 1 188 ? 8.023 48.948 -6.609 1.00 20.11 188 LEU A C 1
ATOM 1596 O O . LEU A 1 188 ? 7.869 49.362 -5.460 1.00 20.28 188 LEU A O 1
ATOM 1601 N N . GLY A 1 189 ? 8.677 49.669 -7.521 1.00 18.68 189 GLY A N 1
ATOM 1602 C CA . GLY A 1 189 ? 9.244 50.966 -7.190 1.00 18.45 189 GLY A CA 1
ATOM 1603 C C . GLY A 1 189 ? 10.614 50.911 -6.522 1.00 16.65 189 GLY A C 1
ATOM 1604 O O . GLY A 1 189 ? 11.075 51.910 -5.971 1.00 18.89 189 GLY A O 1
ATOM 1605 N N . THR A 1 190 ? 11.270 49.758 -6.598 1.00 18.82 190 THR A N 1
ATOM 1606 C CA . THR A 1 190 ? 12.564 49.534 -5.981 1.00 17.27 190 THR A CA 1
ATOM 1607 C C . THR A 1 190 ? 13.114 48.173 -6.470 1.00 16.73 190 THR A C 1
ATOM 1608 O O . THR A 1 190 ? 12.461 47.478 -7.211 1.00 22.55 190 THR A O 1
ATOM 1612 N N . GLU A 1 191 ? 14.323 47.861 -6.035 1.00 21.56 191 GLU A N 1
ATOM 1613 C CA A GLU A 1 191 ? 14.905 46.549 -6.286 0.50 23.91 191 GLU A CA 1
ATOM 1614 C CA B GLU A 1 191 ? 14.942 46.554 -6.204 0.50 23.16 191 GLU A CA 1
ATOM 1615 C C . GLU A 1 191 ? 13.972 45.531 -5.588 1.00 22.41 191 GLU A C 1
ATOM 1616 O O . GLU A 1 191 ? 13.612 45.721 -4.430 1.00 22.32 191 GLU A O 1
ATOM 1627 N N . PRO A 1 192 ? 13.546 44.489 -6.319 1.00 22.07 192 PRO A N 1
ATOM 1628 C CA . PRO A 1 192 ? 12.597 43.518 -5.726 1.00 21.44 192 PRO A CA 1
ATOM 1629 C C . PRO A 1 192 ? 13.027 42.943 -4.377 1.00 21.06 192 PRO A C 1
ATOM 1630 O O . PRO A 1 192 ? 12.186 42.792 -3.455 1.00 20.61 192 PRO A O 1
ATOM 1634 N N . LYS A 1 193 ? 14.309 42.631 -4.207 1.00 20.50 193 LYS A N 1
ATOM 1635 C CA A LYS A 1 193 ? 14.768 42.091 -2.913 0.70 21.03 193 LYS A CA 1
ATOM 1636 C CA B LYS A 1 193 ? 14.817 42.111 -2.920 0.30 23.19 193 LYS A CA 1
ATOM 1637 C C . LYS A 1 193 ? 14.563 43.046 -1.732 1.00 21.32 193 LYS A C 1
ATOM 1638 O O . LYS A 1 193 ? 14.426 42.598 -0.591 1.00 21.25 193 LYS A O 1
ATOM 1649 N N . ALA A 1 194 ? 14.506 44.358 -1.988 1.00 18.50 194 ALA A N 1
ATOM 1650 C CA . ALA A 1 194 ? 14.413 45.348 -0.945 1.00 19.26 194 ALA A CA 1
ATOM 1651 C C . ALA A 1 194 ? 13.010 45.361 -0.312 1.00 17.40 194 ALA A C 1
ATOM 1652 O O . ALA A 1 194 ? 12.844 45.926 0.754 1.00 22.54 194 ALA A O 1
ATOM 1654 N N . VAL A 1 195 ? 12.028 44.768 -0.989 1.00 17.59 195 VAL A N 1
ATOM 1655 C CA . VAL A 1 195 ? 10.674 44.594 -0.411 1.00 18.85 195 VAL A CA 1
ATOM 1656 C C . VAL A 1 195 ? 10.251 43.119 -0.356 1.00 19.28 195 VAL A C 1
ATOM 1657 O O . VAL A 1 195 ? 9.063 42.815 -0.386 1.00 18.31 195 VAL A O 1
ATOM 1661 N N . SER A 1 196 ? 11.234 42.207 -0.284 1.00 18.49 196 SER A N 1
ATOM 1662 C CA . SER A 1 196 ? 10.970 40.779 -0.230 1.00 17.27 196 SER A CA 1
ATOM 1663 C C . SER A 1 196 ? 11.381 40.235 1.140 1.00 19.62 196 SER A C 1
ATOM 1664 O O . SER A 1 196 ? 12.548 40.050 1.419 1.00 17.55 196 SER A O 1
ATOM 1667 N N . PRO A 1 197 ? 10.413 39.998 2.047 1.00 16.54 197 PRO A N 1
ATOM 1668 C CA . PRO A 1 197 ? 10.787 39.569 3.389 1.00 16.57 197 PRO A CA 1
ATOM 1669 C C . PRO A 1 197 ? 11.716 38.340 3.424 1.00 15.67 197 PRO A C 1
ATOM 1670 O O . PRO A 1 197 ? 12.648 38.312 4.219 1.00 17.97 197 PRO A O 1
ATOM 1674 N N . TYR A 1 198 ? 11.463 37.366 2.567 1.00 16.73 198 TYR A N 1
ATOM 1675 C CA . TYR A 1 198 ? 12.305 36.150 2.488 1.00 17.21 198 TYR A CA 1
ATOM 1676 C C . TYR A 1 198 ? 13.795 36.477 2.347 1.00 20.58 198 TYR A C 1
ATOM 1677 O O . TYR A 1 198 ? 14.650 35.819 2.972 1.00 20.97 198 TYR A O 1
ATOM 1686 N N . HIS A 1 199 ? 14.092 37.545 1.589 1.00 18.09 199 HIS A N 1
ATOM 1687 C CA . HIS A 1 199 ? 15.485 37.973 1.370 1.00 20.64 199 HIS A CA 1
ATOM 1688 C C . HIS A 1 199 ? 16.140 38.707 2.508 1.00 24.32 199 HIS A C 1
ATOM 1689 O O . HIS A 1 199 ? 17.337 39.056 2.415 1.00 26.01 199 HIS A O 1
ATOM 1696 N N . HIS A 1 200 ? 15.406 38.924 3.605 1.00 19.23 200 HIS A N 1
ATOM 1697 C CA . HIS A 1 200 ? 15.910 39.561 4.786 1.00 19.60 200 HIS A CA 1
ATOM 1698 C C . HIS A 1 200 ? 15.892 38.689 6.030 1.00 18.30 200 HIS A C 1
ATOM 1699 O O . HIS A 1 200 ? 16.078 39.185 7.146 1.00 20.21 200 HIS A O 1
ATOM 1706 N N . ILE A 1 201 ? 15.720 37.386 5.825 1.00 18.38 201 ILE A N 1
ATOM 1707 C CA . ILE A 1 201 ? 15.778 36.432 6.934 1.00 20.78 201 ILE A CA 1
ATOM 1708 C C . ILE A 1 201 ? 17.180 36.451 7.541 1.00 23.23 201 ILE A C 1
ATOM 1709 O O . ILE A 1 201 ? 18.176 36.326 6.824 1.00 26.56 201 ILE A O 1
ATOM 1714 N N . ARG A 1 202 ? 17.224 36.694 8.837 1.00 21.32 202 ARG A N 1
ATOM 1715 C CA A ARG A 1 202 ? 18.441 36.689 9.634 0.60 22.40 202 ARG A CA 1
ATOM 1716 C CA B ARG A 1 202 ? 18.454 36.664 9.614 0.40 26.24 202 ARG A CA 1
ATOM 1717 C C . ARG A 1 202 ? 18.085 36.339 11.058 1.00 28.08 202 ARG A C 1
ATOM 1718 O O . ARG A 1 202 ? 16.919 36.407 11.444 1.00 22.82 202 ARG A O 1
ATOM 1733 N N . ALA A 1 203 ? 19.079 35.988 11.869 1.00 23.70 203 ALA A N 1
ATOM 1734 C CA . ALA A 1 203 ? 18.851 35.809 13.287 1.00 22.39 203 ALA A CA 1
ATOM 1735 C C . ALA A 1 203 ? 18.462 37.102 13.997 1.00 22.33 203 ALA A C 1
ATOM 1736 O O . ALA A 1 203 ? 18.757 38.207 13.526 1.00 25.65 203 ALA A O 1
ATOM 1738 N N . GLY A 1 204 ? 17.781 36.944 15.132 1.00 19.95 204 GLY A N 1
ATOM 1739 C CA . GLY A 1 204 ? 17.445 38.018 16.010 1.00 21.01 204 GLY A CA 1
ATOM 1740 C C . GLY A 1 204 ? 16.199 38.815 15.627 1.00 20.50 204 GLY A C 1
ATOM 1741 O O . GLY A 1 204 ? 16.057 39.946 16.072 1.00 22.87 204 GLY A O 1
ATOM 1742 N N . LEU A 1 205 ? 15.306 38.225 14.836 1.00 19.06 205 LEU A N 1
ATOM 1743 C CA . LEU A 1 205 ? 14.086 38.950 14.407 1.00 19.98 205 LEU A CA 1
ATOM 1744 C C . LEU A 1 205 ? 12.938 38.779 15.397 1.00 19.79 205 LEU A C 1
ATOM 1745 O O . LEU A 1 205 ? 12.874 37.795 16.135 1.00 19.23 205 LEU A O 1
ATOM 1750 N N . PRO A 1 206 ? 11.983 39.723 15.382 1.00 17.96 206 PRO A N 1
ATOM 1751 C CA . PRO A 1 206 ? 10.781 39.564 16.172 1.00 17.40 206 PRO A CA 1
ATOM 1752 C C . PRO A 1 206 ? 9.983 38.301 15.838 1.00 15.75 206 PRO A C 1
ATOM 1753 O O . PRO A 1 206 ? 10.004 37.826 14.702 1.00 17.79 206 PRO A O 1
ATOM 1757 N N . PRO A 1 207 ? 9.217 37.798 16.810 1.00 17.15 207 PRO A N 1
ATOM 1758 C CA . PRO A 1 207 ? 8.422 36.609 16.633 1.00 16.51 207 PRO A CA 1
ATOM 1759 C C . PRO A 1 207 ? 7.211 36.838 15.772 1.00 16.40 207 PRO A C 1
ATOM 1760 O O . PRO A 1 207 ? 6.665 37.952 15.725 1.00 15.93 207 PRO A O 1
ATOM 1764 N N . MET A 1 208 ? 6.758 35.771 15.148 1.00 14.79 208 MET A N 1
ATOM 1765 C CA . MET A 1 208 ? 5.589 35.833 14.305 1.00 15.67 208 MET A CA 1
ATOM 1766 C C . MET A 1 208 ? 4.833 34.532 14.214 1.00 14.61 208 MET A C 1
ATOM 1767 O O . MET A 1 208 ? 5.388 33.464 14.429 1.00 16.91 208 MET A O 1
ATOM 1772 N N . ILE A 1 209 ? 3.558 34.659 13.870 1.00 14.36 209 ILE A N 1
ATOM 1773 C CA . ILE A 1 209 ? 2.670 33.547 13.526 1.00 13.50 209 ILE A CA 1
ATOM 1774 C C . ILE A 1 209 ? 2.055 33.835 12.147 1.00 15.11 209 ILE A C 1
ATOM 1775 O O . ILE A 1 209 ? 1.736 35.000 11.792 1.00 15.36 209 ILE A O 1
ATOM 1780 N N . ILE A 1 210 ? 1.907 32.791 11.348 1.00 14.06 210 ILE A N 1
ATOM 1781 C CA . ILE A 1 210 ? 1.436 32.889 9.994 1.00 14.87 210 ILE A CA 1
ATOM 1782 C C . ILE A 1 210 ? 0.317 31.864 9.765 1.00 16.37 210 ILE A C 1
ATOM 1783 O O . ILE A 1 210 ? 0.499 30.685 10.097 1.00 16.61 210 ILE A O 1
ATOM 1788 N N . PHE A 1 211 ? -0.804 32.305 9.198 1.00 14.13 211 PHE A N 1
ATOM 1789 C CA . PHE A 1 211 ? -1.946 31.427 8.851 1.00 13.28 211 PHE A CA 1
ATOM 1790 C C . PHE A 1 211 ? -2.006 31.380 7.326 1.00 15.86 211 PHE A C 1
ATOM 1791 O O . PHE A 1 211 ? -2.075 32.436 6.661 1.00 16.20 211 PHE A O 1
ATOM 1799 N N . HIS A 1 212 ? -1.942 30.186 6.743 1.00 15.96 212 HIS A N 1
ATOM 1800 C CA . HIS A 1 212 ? -1.927 30.098 5.258 1.00 16.40 212 HIS A CA 1
ATOM 1801 C C . HIS A 1 212 ? -2.655 28.837 4.797 1.00 18.52 212 HIS A C 1
ATOM 1802 O O . HIS A 1 212 ? -2.484 27.778 5.398 1.00 18.79 212 HIS A O 1
ATOM 1809 N N . GLY A 1 213 ? -3.453 28.965 3.747 1.00 17.98 213 GLY A N 1
ATOM 1810 C CA . GLY A 1 213 ? -4.167 27.812 3.182 1.00 20.61 213 GLY A CA 1
ATOM 1811 C C . GLY A 1 213 ? -3.265 26.954 2.320 1.00 21.09 213 GLY A C 1
ATOM 1812 O O . GLY A 1 213 ? -2.452 27.455 1.556 1.00 20.84 213 GLY A O 1
ATOM 1813 N N . THR A 1 214 ? -3.418 25.631 2.408 1.00 21.95 214 THR A N 1
ATOM 1814 C CA . THR A 1 214 ? -2.580 24.756 1.578 1.00 22.77 214 THR A CA 1
ATOM 1815 C C . THR A 1 214 ? -3.050 24.705 0.119 1.00 23.45 214 THR A C 1
ATOM 1816 O O . THR A 1 214 ? -2.271 24.284 -0.742 1.00 30.60 214 THR A O 1
ATOM 1820 N N . ALA A 1 215 ? -4.279 25.133 -0.165 1.00 22.57 215 ALA A N 1
ATOM 1821 C CA . ALA A 1 215 ? -4.778 25.215 -1.556 1.00 25.70 215 ALA A CA 1
ATOM 1822 C C . ALA A 1 215 ? -4.783 26.641 -2.123 1.00 26.78 215 ALA A C 1
ATOM 1823 O O . ALA A 1 215 ? -5.554 26.964 -3.027 1.00 28.95 215 ALA A O 1
ATOM 1825 N N . ASP A 1 216 ? -3.901 27.491 -1.609 1.00 22.86 216 ASP A N 1
ATOM 1826 C CA . ASP A 1 216 ? -3.796 28.868 -2.082 1.00 23.70 216 ASP A CA 1
ATOM 1827 C C . ASP A 1 216 ? -3.162 28.897 -3.482 1.00 22.32 2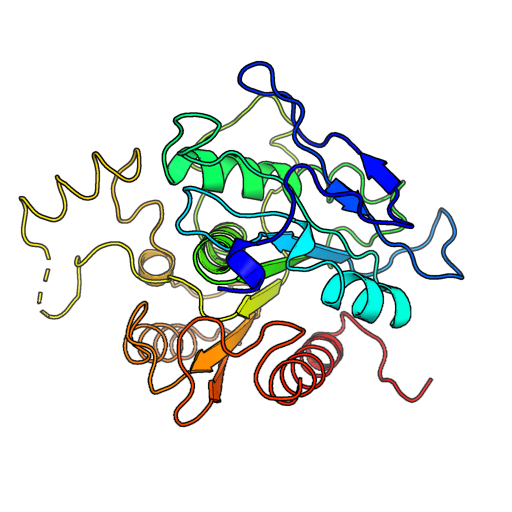16 ASP A C 1
ATOM 1828 O O . ASP A 1 216 ? -2.035 28.454 -3.685 1.00 23.11 216 ASP A O 1
ATOM 1833 N N . ASN A 1 217 ? -3.929 29.406 -4.444 1.00 26.70 217 ASN A N 1
ATOM 1834 C CA . ASN A 1 217 ? -3.456 29.579 -5.819 1.00 33.68 217 ASN A CA 1
ATOM 1835 C C . ASN A 1 217 ? -2.927 30.973 -6.107 1.00 37.76 217 ASN A C 1
ATOM 1836 O O . ASN A 1 217 ? -2.463 31.227 -7.208 1.00 37.15 217 ASN A O 1
ATOM 1841 N N . THR A 1 218 ? -2.998 31.871 -5.123 1.00 24.82 218 THR A N 1
ATOM 1842 C CA . THR A 1 218 ? -2.555 33.256 -5.285 1.00 24.39 218 THR A CA 1
ATOM 1843 C C . THR A 1 218 ? -1.133 33.397 -4.749 1.00 26.54 218 THR A C 1
ATOM 1844 O O . THR A 1 218 ? -0.248 33.916 -5.420 1.00 24.39 218 THR A O 1
ATOM 1848 N N . VAL A 1 219 ? -0.934 32.961 -3.511 1.00 20.43 219 VAL A N 1
ATOM 1849 C CA . VAL A 1 219 ? 0.364 32.843 -2.916 1.00 18.82 219 VAL A CA 1
ATOM 1850 C C . VAL A 1 219 ? 0.546 31.379 -2.566 1.00 20.76 219 VAL A C 1
ATOM 1851 O O . VAL A 1 219 ? -0.035 30.903 -1.602 1.00 19.52 219 VAL A O 1
ATOM 1855 N N . PRO A 1 220 ? 1.337 30.637 -3.358 1.00 20.30 220 PRO A N 1
ATOM 1856 C CA . PRO A 1 220 ? 1.534 29.208 -3.051 1.00 21.56 220 PRO A CA 1
ATOM 1857 C C . PRO A 1 220 ? 2.038 28.951 -1.610 1.00 20.85 220 PRO A C 1
ATOM 1858 O O . PRO A 1 220 ? 2.996 29.575 -1.143 1.00 21.01 220 PRO A O 1
ATOM 1862 N N . PHE A 1 221 ? 1.371 28.026 -0.923 1.00 21.30 221 PHE A N 1
ATOM 1863 C CA . PHE A 1 221 ? 1.813 27.588 0.398 1.00 22.25 221 PHE A CA 1
ATOM 1864 C C . PHE A 1 221 ? 3.304 27.259 0.480 1.00 19.81 221 PHE A C 1
ATOM 1865 O O . PHE A 1 221 ? 3.976 27.535 1.491 1.00 20.63 221 PHE A O 1
ATOM 1873 N N . GLU A 1 222 ? 3.867 26.663 -0.579 1.00 22.23 222 GLU A N 1
ATOM 1874 C CA A GLU A 1 222 ? 5.284 26.318 -0.568 0.70 22.38 222 GLU A CA 1
ATOM 1875 C CA B GLU A 1 222 ? 5.299 26.324 -0.631 0.30 23.33 222 GLU A CA 1
ATOM 1876 C C . GLU A 1 222 ? 6.213 27.508 -0.340 1.00 20.12 222 GLU A C 1
ATOM 1877 O O . GLU A 1 222 ? 7.252 27.352 0.280 1.00 23.24 222 GLU A O 1
ATOM 1888 N N . THR A 1 223 ? 5.823 28.711 -0.797 1.00 21.93 223 THR A N 1
ATOM 1889 C CA . THR A 1 223 ? 6.648 29.901 -0.547 1.00 22.51 223 THR A CA 1
ATOM 1890 C C . THR A 1 223 ? 6.724 30.203 0.956 1.00 18.06 223 THR A C 1
ATOM 1891 O O . THR A 1 223 ? 7.758 30.591 1.493 1.00 19.45 223 THR A O 1
ATOM 1895 N N . ILE A 1 224 ? 5.591 30.023 1.602 1.00 18.65 224 ILE A N 1
ATOM 1896 C CA . ILE A 1 224 ? 5.474 30.286 3.039 1.00 17.57 224 ILE A CA 1
ATOM 1897 C C . ILE A 1 224 ? 6.162 29.201 3.881 1.00 18.69 224 ILE A C 1
ATOM 1898 O O . ILE A 1 224 ? 6.807 29.503 4.878 1.00 18.18 224 ILE A O 1
ATOM 1903 N N . ARG A 1 225 ? 6.060 27.943 3.437 1.00 19.41 225 ARG A N 1
ATOM 1904 C CA A ARG A 1 225 ? 6.794 26.843 4.076 0.60 20.81 225 ARG A CA 1
ATOM 1905 C CA B ARG A 1 225 ? 6.798 26.827 4.062 0.40 20.23 225 ARG A CA 1
ATOM 1906 C C . ARG A 1 225 ? 8.294 27.100 4.029 1.00 19.39 225 ARG A C 1
ATOM 1907 O O . ARG A 1 225 ? 8.980 26.979 5.040 1.00 20.63 225 ARG A O 1
ATOM 1922 N N . LEU A 1 226 ? 8.805 27.495 2.855 1.00 20.35 226 LEU A N 1
ATOM 1923 C CA A LEU A 1 226 ? 10.216 27.827 2.697 0.60 20.96 226 LEU A CA 1
ATOM 1924 C CA B LEU A 1 226 ? 10.210 27.839 2.676 0.40 19.38 226 LEU A CA 1
ATOM 1925 C C . LEU A 1 226 ? 10.634 28.961 3.611 1.00 19.63 226 LEU A C 1
ATOM 1926 O O . LEU A 1 226 ? 11.654 28.873 4.299 1.00 20.01 226 LEU A O 1
ATOM 1935 N N . PHE A 1 227 ? 9.809 30.014 3.657 1.00 18.74 227 PHE A N 1
ATOM 1936 C CA . PHE A 1 227 ? 10.075 31.135 4.558 1.00 17.41 227 PHE A CA 1
ATOM 1937 C C . PHE A 1 227 ? 10.198 30.685 6.011 1.00 14.96 227 PHE A C 1
ATOM 1938 O O . PHE A 1 227 ? 11.157 31.038 6.711 1.00 19.35 227 PHE A O 1
ATOM 1946 N N . ALA A 1 228 ? 9.190 29.941 6.470 1.00 18.49 228 ALA A N 1
ATOM 1947 C CA . ALA A 1 228 ? 9.113 29.516 7.860 1.00 17.51 228 ALA A CA 1
ATOM 1948 C C . ALA A 1 228 ? 10.263 28.569 8.249 1.00 16.79 228 ALA A C 1
ATOM 1949 O O . ALA A 1 228 ? 10.862 28.730 9.305 1.00 20.99 228 ALA A O 1
ATOM 1951 N N . GLU A 1 229 ? 10.601 27.645 7.345 1.00 22.38 229 GLU A N 1
ATOM 1952 C CA A GLU A 1 229 ? 11.734 26.760 7.563 0.70 24.96 229 GLU A CA 1
ATOM 1953 C CA B GLU A 1 229 ? 11.756 26.748 7.517 0.30 24.67 229 GLU A CA 1
ATOM 1954 C C . GLU A 1 229 ? 13.037 27.541 7.724 1.00 22.20 229 GLU A C 1
ATOM 1955 O O . GLU A 1 229 ? 13.815 27.277 8.653 1.00 24.65 229 GLU A O 1
ATOM 1966 N N . ALA A 1 230 ? 13.271 28.522 6.844 1.00 21.89 230 ALA A N 1
ATOM 1967 C CA . ALA A 1 230 ? 14.476 29.340 6.917 1.00 22.78 230 ALA A CA 1
ATOM 1968 C C . ALA A 1 230 ? 14.492 30.209 8.164 1.00 21.78 230 ALA A C 1
ATOM 1969 O O . ALA A 1 230 ? 15.521 30.388 8.802 1.00 23.11 230 ALA A O 1
ATOM 1971 N N . MET A 1 231 ? 13.338 30.775 8.538 1.00 18.59 231 MET A N 1
ATOM 1972 C CA . MET A 1 231 ? 13.280 31.532 9.781 1.00 18.04 231 MET A CA 1
ATOM 1973 C C . MET A 1 231 ? 13.618 30.697 11.026 1.00 19.32 231 MET A C 1
ATOM 1974 O O . MET A 1 231 ? 14.333 31.173 11.909 1.00 21.87 231 MET A O 1
ATOM 1979 N N . LYS A 1 232 ? 13.078 29.486 11.068 1.00 22.36 232 LYS A N 1
ATOM 1980 C CA . LYS A 1 232 ? 13.340 28.548 12.158 1.00 22.95 232 LYS A CA 1
ATOM 1981 C C . LYS A 1 232 ? 14.828 28.169 12.182 1.00 25.08 232 LYS A C 1
ATOM 1982 O O . LYS A 1 232 ? 15.441 28.160 13.268 1.00 26.82 232 LYS A O 1
ATOM 1988 N N . LYS A 1 233 ? 15.423 27.954 11.012 1.00 25.59 233 LYS A N 1
ATOM 1989 C CA A LYS A 1 233 ? 16.887 27.692 10.911 0.60 27.58 233 LYS A CA 1
ATOM 1990 C CA B LYS A 1 233 ? 16.867 27.669 10.960 0.40 27.32 233 LYS A CA 1
ATOM 1991 C C . LYS A 1 233 ? 17.727 28.845 11.441 1.00 31.94 233 LYS A C 1
ATOM 1992 O O . LYS A 1 233 ? 18.837 28.635 11.939 1.00 31.23 233 LYS A O 1
ATOM 2003 N N . ALA A 1 234 ? 17.217 30.080 11.322 1.00 24.24 234 ALA A N 1
ATOM 2004 C CA . ALA A 1 234 ? 17.888 31.255 11.853 1.00 23.49 234 ALA A CA 1
ATOM 2005 C C . ALA A 1 234 ? 17.632 31.517 13.339 1.00 21.42 234 ALA A C 1
ATOM 2006 O O . ALA A 1 234 ? 18.124 32.495 13.876 1.00 25.71 234 ALA A O 1
ATOM 2008 N N . GLY A 1 235 ? 16.828 30.669 13.984 1.00 23.28 235 GLY A N 1
ATOM 2009 C CA . GLY A 1 235 ? 16.580 30.750 15.404 1.00 24.28 235 GLY A CA 1
ATOM 2010 C C . GLY A 1 235 ? 15.394 31.616 15.781 1.00 24.62 235 GLY A C 1
ATOM 2011 O O . GLY A 1 235 ? 15.188 31.909 16.960 1.00 26.51 235 GLY A O 1
ATOM 2012 N N . ASN A 1 236 ? 14.613 32.029 14.780 1.00 21.86 236 ASN A N 1
ATOM 2013 C CA . ASN A 1 236 ? 13.451 32.873 15.074 1.00 21.43 236 ASN A CA 1
ATOM 2014 C C . ASN A 1 236 ? 12.223 32.043 15.404 1.00 20.27 236 ASN A C 1
ATOM 2015 O O . ASN A 1 236 ? 12.111 30.885 14.970 1.00 23.49 236 ASN A O 1
ATOM 2020 N N . ARG A 1 237 ? 11.317 32.632 16.191 1.00 18.88 237 ARG A N 1
ATOM 2021 C CA A ARG A 1 237 ? 10.021 32.036 16.440 0.40 20.12 237 ARG A CA 1
ATOM 2022 C CA B ARG A 1 237 ? 10.023 32.043 16.441 0.60 18.36 237 ARG A CA 1
ATOM 2023 C C . ARG A 1 237 ? 9.112 32.430 15.280 1.00 22.29 237 ARG A C 1
ATOM 2024 O O . ARG A 1 237 ? 8.719 33.586 15.164 1.00 21.81 237 ARG A O 1
ATOM 2039 N N . CYS A 1 238 ? 8.796 31.465 14.445 1.00 19.16 238 CYS A N 1
ATOM 2040 C CA . CYS A 1 238 ? 7.970 31.653 13.258 1.00 17.67 238 CYS A CA 1
ATOM 2041 C C . CYS A 1 238 ? 7.030 30.479 13.146 1.00 22.56 238 CYS A C 1
ATOM 2042 O O . CYS A 1 238 ? 7.427 29.403 12.662 1.00 21.69 238 CYS A O 1
ATOM 2045 N N . GLU A 1 239 ? 5.822 30.653 13.696 1.00 15.92 239 GLU A N 1
ATOM 2046 C CA . GLU A 1 239 ? 4.836 29.607 13.776 1.00 15.56 239 GLU A CA 1
ATOM 2047 C C . GLU A 1 239 ? 3.968 29.583 12.525 1.00 19.89 239 GLU A C 1
ATOM 2048 O O . GLU A 1 239 ? 3.314 30.559 12.228 1.00 21.18 239 GLU A O 1
ATOM 2054 N N . LEU A 1 240 ? 3.967 28.465 11.797 1.00 16.69 240 LEU A N 1
ATOM 2055 C CA . LEU A 1 240 ? 3.219 28.343 10.577 1.00 17.62 240 LEU A CA 1
ATOM 2056 C C . LEU A 1 240 ? 2.046 27.417 10.815 1.00 18.26 240 LEU A C 1
ATOM 2057 O O . LEU A 1 240 ? 2.235 26.235 11.128 1.00 17.57 240 LEU A O 1
ATOM 2062 N N . VAL A 1 241 ? 0.850 27.965 10.676 1.00 15.55 241 VAL A N 1
ATOM 2063 C CA . VAL A 1 241 ? -0.409 27.220 10.816 1.00 17.57 241 VAL A CA 1
ATOM 2064 C C . VAL A 1 241 ? -1.055 27.017 9.452 1.00 16.95 241 VAL A C 1
ATOM 2065 O O . VAL A 1 241 ? -1.680 27.925 8.893 1.00 16.89 241 VAL A O 1
ATOM 2069 N N . PRO A 1 242 ? -0.911 25.800 8.880 1.00 15.98 242 PRO A N 1
ATOM 2070 C CA . PRO A 1 242 ? -1.585 25.496 7.631 1.00 15.65 242 PRO A CA 1
ATOM 2071 C C . PRO A 1 242 ? -3.058 25.281 7.817 1.00 20.33 242 PRO A C 1
ATOM 2072 O O . PRO A 1 242 ? -3.498 24.697 8.825 1.00 23.91 242 PRO A O 1
ATOM 2076 N N . PHE A 1 243 ? -3.834 25.737 6.850 1.00 19.36 243 PHE A N 1
ATOM 2077 C CA . PHE A 1 243 ? -5.248 25.445 6.773 1.00 21.15 243 PHE A CA 1
ATOM 2078 C C . PHE A 1 243 ? -5.488 24.562 5.566 1.00 21.37 243 PHE A C 1
ATOM 2079 O O . PHE A 1 243 ? -5.541 25.026 4.417 1.00 20.91 243 PHE A O 1
ATOM 2087 N N . GLU A 1 244 ? -5.606 23.255 5.855 1.00 24.39 244 GLU A N 1
ATOM 2088 C CA A GLU A 1 244 ? -5.738 22.230 4.823 0.60 23.60 244 GLU A CA 1
ATOM 2089 C CA B GLU A 1 244 ? -5.734 22.230 4.812 0.40 25.29 244 GLU A CA 1
ATOM 2090 C C . GLU A 1 244 ? -6.891 22.526 3.859 1.00 21.34 244 GLU A C 1
ATOM 2091 O O . GLU A 1 244 ? -8.048 22.666 4.272 1.00 24.83 244 GLU A O 1
ATOM 2102 N N . GLY A 1 245 ? -6.574 22.613 2.576 1.00 24.01 245 GLY A N 1
ATOM 2103 C CA . GLY A 1 245 ? -7.566 22.844 1.544 1.00 26.52 245 GLY A CA 1
ATOM 2104 C C . GLY A 1 245 ? -8.102 24.250 1.412 1.00 31.79 245 GLY A C 1
ATOM 2105 O O . GLY A 1 245 ? -8.973 24.495 0.581 1.00 27.88 245 GLY A O 1
ATOM 2106 N N . ALA A 1 246 ? -7.580 25.189 2.199 1.00 24.63 246 ALA A N 1
ATOM 2107 C CA . ALA A 1 246 ? -8.100 26.555 2.173 1.00 24.23 246 ALA A CA 1
ATOM 2108 C C . ALA A 1 246 ? -7.411 27.352 1.098 1.00 19.57 246 ALA A C 1
ATOM 2109 O O . ALA A 1 246 ? -6.286 27.061 0.712 1.00 22.65 246 ALA A O 1
ATOM 2111 N N . ALA A 1 247 ? -8.110 28.359 0.601 1.00 24.19 247 ALA A N 1
ATOM 2112 C CA . ALA A 1 247 ? -7.595 29.218 -0.453 1.00 25.45 247 ALA A CA 1
ATOM 2113 C C . ALA A 1 247 ? -7.322 30.619 0.087 1.00 21.56 247 ALA A C 1
ATOM 2114 O O . ALA A 1 247 ? -7.654 30.931 1.241 1.00 22.87 247 ALA A O 1
ATOM 2116 N N . HIS A 1 248 ? -6.783 31.469 -0.785 1.00 22.49 248 HIS A N 1
ATOM 2117 C CA . HIS A 1 248 ? -6.479 32.884 -0.409 1.00 21.78 248 HIS A CA 1
ATOM 2118 C C . HIS A 1 248 ? -7.734 33.604 0.106 1.00 23.81 248 HIS A C 1
ATOM 2119 O O . HIS A 1 248 ? -8.812 33.520 -0.496 1.00 26.86 248 HIS A O 1
ATOM 2126 N N . GLY A 1 249 ? -7.618 34.276 1.249 1.00 18.62 249 GLY A N 1
ATOM 2127 C CA . GLY A 1 249 ? -8.736 34.949 1.880 1.00 19.97 249 GLY A CA 1
ATOM 2128 C C . GLY A 1 249 ? -9.612 34.144 2.837 1.00 16.27 249 GLY A C 1
ATOM 2129 O O . GLY A 1 249 ? -10.562 34.661 3.383 1.00 20.54 249 GLY A O 1
ATOM 2130 N N . PHE A 1 250 ? -9.250 32.882 3.069 1.00 18.17 250 PHE A N 1
ATOM 2131 C CA . PHE A 1 250 ? -10.025 31.930 3.912 1.00 19.38 250 PHE A CA 1
ATOM 2132 C C . PHE A 1 250 ? -10.354 32.422 5.319 1.00 20.58 250 PHE A C 1
ATOM 2133 O O . PHE A 1 250 ? -11.351 32.028 5.918 1.00 22.04 250 PHE A O 1
ATOM 2141 N N . PHE A 1 251 ? -9.486 33.290 5.870 1.00 18.19 251 PHE A N 1
ATOM 2142 C CA . PHE A 1 251 ? -9.528 33.687 7.279 1.00 18.43 251 PHE A CA 1
ATOM 2143 C C . PHE A 1 251 ? -10.547 34.785 7.588 1.00 16.51 251 PHE A C 1
ATOM 2144 O O . PHE A 1 251 ? -10.765 35.112 8.746 1.00 18.51 251 PHE A O 1
ATOM 2152 N N . ASN A 1 252 ? -11.106 35.406 6.557 1.00 16.57 252 ASN A N 1
ATOM 2153 C CA . ASN A 1 252 ? -11.894 36.613 6.750 1.00 16.65 252 ASN A CA 1
ATOM 2154 C C . ASN A 1 252 ? -13.179 36.392 7.511 1.00 23.21 252 ASN A C 1
ATOM 2155 O O . ASN A 1 252 ? -13.787 35.318 7.399 1.00 24.06 252 ASN A O 1
ATOM 2160 N N . PHE A 1 253 ? -13.565 37.391 8.298 1.00 20.52 253 PHE A N 1
ATOM 2161 C CA . PHE A 1 253 ? -14.919 37.414 8.881 1.00 23.27 253 PHE A CA 1
ATOM 2162 C C . PHE A 1 253 ? -15.940 37.283 7.760 1.00 26.43 253 PHE A C 1
ATOM 2163 O O . PHE A 1 253 ? -15.809 37.897 6.702 1.00 27.85 253 PHE A O 1
ATOM 2171 N N . GLY A 1 254 ? -16.963 36.475 7.995 1.00 29.86 254 GLY A N 1
ATOM 2172 C CA . GLY A 1 254 ? -18.077 36.348 7.039 1.00 51.42 254 GLY A CA 1
ATOM 2173 C C . GLY A 1 254 ? -17.941 35.286 5.957 1.00 54.58 254 GLY A C 1
ATOM 2174 O O . GLY A 1 254 ? -18.801 35.204 5.081 1.00 57.36 254 GLY A O 1
ATOM 2175 N N . ARG A 1 255 ? -16.887 34.465 6.030 1.00 53.16 255 ARG A N 1
ATOM 2176 C CA A ARG A 1 255 ? -16.555 33.403 5.076 0.40 53.96 255 ARG A CA 1
ATOM 2177 C CA B ARG A 1 255 ? -16.797 33.343 5.087 0.60 54.34 255 ARG A CA 1
ATOM 2178 C C . ARG A 1 255 ? -16.536 32.030 5.792 1.00 51.78 255 ARG A C 1
ATOM 2179 O O . ARG A 1 255 ? -16.184 31.980 6.985 1.00 40.25 255 ARG A O 1
ATOM 2194 N N . GLY A 1 256 ? -16.857 30.949 5.070 1.00 47.17 256 GLY A N 1
ATOM 2195 C CA . GLY A 1 256 ? -16.793 29.572 5.596 1.00 47.66 256 GLY A CA 1
ATOM 2196 C C . GLY A 1 256 ? -17.383 29.384 6.987 1.00 43.30 256 GLY A C 1
ATOM 2197 O O . GLY A 1 256 ? -16.752 28.757 7.850 1.00 39.91 256 GLY A O 1
ATOM 2198 N N . ASP A 1 257 ? -18.577 29.951 7.202 1.00 43.04 257 ASP A N 1
ATOM 2199 C CA . ASP A 1 257 ? -19.299 29.909 8.495 1.00 46.10 257 ASP A CA 1
ATOM 2200 C C . ASP A 1 257 ? -18.532 30.541 9.665 1.00 43.60 257 ASP A C 1
ATOM 2201 O O . ASP A 1 257 ? -18.800 30.228 10.834 1.00 37.76 257 ASP A O 1
ATOM 2206 N N . ASN A 1 258 ? -17.597 31.451 9.354 1.00 34.92 258 ASN A N 1
ATOM 2207 C CA . ASN A 1 258 ? -16.686 32.030 10.338 1.00 33.22 258 ASN A CA 1
ATOM 2208 C C . ASN A 1 258 ? -15.775 31.057 11.078 1.00 27.14 258 ASN A C 1
ATOM 2209 O O . ASN A 1 258 ? -15.212 31.437 12.100 1.00 26.62 258 ASN A O 1
ATOM 2214 N N . LEU A 1 259 ? -15.616 29.825 10.587 1.00 27.18 259 LEU A N 1
ATOM 2215 C CA . LEU A 1 259 ? -14.836 28.836 11.335 1.00 27.29 259 LEU A CA 1
ATOM 2216 C C . LEU A 1 259 ? -13.344 29.201 11.361 1.00 21.56 259 LEU A C 1
ATOM 2217 O O . LEU A 1 259 ? -12.697 29.117 12.421 1.00 24.82 259 LEU A O 1
ATOM 2222 N N . ALA A 1 260 ? -12.808 29.547 10.197 1.00 23.81 260 ALA A N 1
ATOM 2223 C CA . ALA A 1 260 ? -11.389 29.907 10.106 1.00 22.37 260 ALA A CA 1
ATOM 2224 C C . ALA A 1 260 ? -11.137 31.241 10.781 1.00 21.43 260 ALA A C 1
ATOM 2225 O O . ALA A 1 260 ? -10.104 31.419 11.444 1.00 22.39 260 ALA A O 1
ATOM 2227 N N . TYR A 1 261 ? -12.063 32.179 10.625 1.00 21.05 261 TYR A N 1
ATOM 2228 C CA . TYR A 1 261 ? -12.025 33.424 11.401 1.00 18.46 261 TYR A CA 1
ATOM 2229 C C . TYR A 1 261 ? -11.836 33.190 12.887 1.00 21.12 261 TYR A C 1
ATOM 2230 O O . TYR A 1 261 ? -10.892 33.720 13.513 1.00 20.40 261 TYR A O 1
ATOM 2239 N N . GLN A 1 262 ? -12.706 32.357 13.487 1.00 19.15 262 GLN A N 1
ATOM 2240 C CA A GLN A 1 262 ? -12.597 32.073 14.908 0.50 20.76 262 GLN A CA 1
ATOM 2241 C CA B GLN A 1 262 ? -12.599 32.052 14.908 0.50 20.38 262 GLN A CA 1
ATOM 2242 C C . GLN A 1 262 ? -11.284 31.349 15.251 1.00 17.97 262 GLN A C 1
ATOM 2243 O O . GLN A 1 262 ? -10.652 31.646 16.265 1.00 18.91 262 GLN A O 1
ATOM 2254 N N . LYS A 1 263 ? -10.897 30.393 14.419 1.00 19.07 263 LYS A N 1
ATOM 2255 C CA . LYS A 1 263 ? -9.718 29.597 14.680 1.00 19.35 263 LYS A CA 1
ATOM 2256 C C . LYS A 1 263 ? -8.440 30.429 14.606 1.00 16.57 263 LYS A C 1
ATOM 2257 O O . LYS A 1 263 ? -7.560 30.348 15.497 1.00 16.22 263 LYS A O 1
ATOM 2263 N N . THR A 1 264 ? -8.362 31.280 13.589 1.00 16.51 264 THR A N 1
ATOM 2264 C CA . THR A 1 264 ? -7.179 32.147 13.517 1.00 15.76 264 THR A CA 1
ATOM 2265 C C . THR A 1 264 ? -7.098 33.094 14.710 1.00 16.09 264 THR A C 1
ATOM 2266 O O . THR A 1 264 ? -6.002 33.338 15.224 1.00 17.64 264 THR A O 1
ATOM 2270 N N . LEU A 1 265 ? -8.234 33.643 15.183 1.00 18.45 265 LEU A N 1
ATOM 2271 C CA . LEU A 1 265 ? -8.188 34.495 16.349 1.00 18.39 265 LEU A CA 1
ATOM 2272 C C . LEU A 1 265 ? -7.754 33.767 17.593 1.00 18.54 265 LEU A C 1
ATOM 2273 O O . LEU A 1 265 ? -6.959 34.284 18.375 1.00 19.05 265 LEU A O 1
ATOM 2278 N N . GLU A 1 266 ? -8.280 32.551 17.784 1.00 18.55 266 GLU A N 1
ATOM 2279 C CA A GLU A 1 266 ? -7.907 31.714 18.924 0.50 17.70 266 GLU A CA 1
ATOM 2280 C CA B GLU A 1 266 ? -7.910 31.729 18.919 0.50 17.50 266 GLU A CA 1
ATOM 2281 C C . GLU A 1 266 ? -6.400 31.489 18.960 1.00 15.33 266 GLU A C 1
ATOM 2282 O O . GLU A 1 266 ? -5.761 31.633 19.992 1.00 16.71 266 GLU A O 1
ATOM 2293 N N . LEU A 1 267 ? -5.846 31.100 17.825 1.00 16.32 267 LEU A N 1
ATOM 2294 C CA . LEU A 1 267 ? -4.427 30.790 17.741 1.00 15.90 267 LEU A CA 1
ATOM 2295 C C . LEU A 1 267 ? -3.554 32.051 17.830 1.00 15.72 267 LEU A C 1
ATOM 2296 O O . LEU A 1 267 ? -2.487 32.036 18.431 1.00 16.24 267 LEU A O 1
ATOM 2301 N N . ALA A 1 268 ? -4.029 33.153 17.256 1.00 16.24 268 ALA A N 1
ATOM 2302 C CA . ALA A 1 268 ? -3.308 34.428 17.372 1.00 16.27 268 ALA A CA 1
ATOM 2303 C C . ALA A 1 268 ? -3.280 34.894 18.824 1.00 15.40 268 ALA A C 1
ATOM 2304 O O . ALA A 1 268 ? -2.269 35.377 19.308 1.00 16.09 268 ALA A O 1
ATOM 2306 N N . ASP A 1 269 ? -4.419 34.769 19.508 1.00 17.65 269 ASP A N 1
ATOM 2307 C CA . ASP A 1 269 ? -4.509 35.095 20.934 1.00 16.41 269 ASP A CA 1
ATOM 2308 C C . ASP A 1 269 ? -3.492 34.284 21.737 1.00 16.49 269 ASP A C 1
ATOM 2309 O O . ASP A 1 269 ? -2.696 34.845 22.466 1.00 17.57 269 ASP A O 1
ATOM 2314 N N . GLU A 1 270 ? -3.459 32.958 21.544 1.00 17.48 270 GLU A N 1
ATOM 2315 C CA A GLU A 1 270 ? -2.484 32.164 22.282 0.70 17.70 270 GLU A CA 1
ATOM 2316 C CA B GLU A 1 270 ? -2.488 32.107 22.246 0.30 19.32 270 GLU A CA 1
ATOM 2317 C C . GLU A 1 270 ? -1.050 32.532 21.960 1.00 19.52 270 GLU A C 1
ATOM 2318 O O . GLU A 1 270 ? -0.208 32.551 22.851 1.00 19.17 270 GLU A O 1
ATOM 2329 N N . PHE A 1 271 ? -0.765 32.866 20.698 1.00 16.99 271 PHE A N 1
ATOM 2330 C CA . PHE A 1 271 ? 0.567 33.331 20.338 1.00 15.66 271 PHE A CA 1
ATOM 2331 C C . PHE A 1 271 ? 0.941 34.581 21.129 1.00 15.57 271 PHE A C 1
ATOM 2332 O O . PHE A 1 271 ? 2.066 34.703 21.662 1.00 16.97 271 PHE A O 1
ATOM 2340 N N . LEU A 1 272 ? 0.003 35.528 21.211 1.00 16.03 272 LEU A N 1
ATOM 2341 C CA . LEU A 1 272 ? 0.270 36.746 21.953 1.00 14.91 272 LEU A CA 1
ATOM 2342 C C . LEU A 1 272 ? 0.476 36.509 23.469 1.00 17.17 272 LEU A C 1
ATOM 2343 O O . LEU A 1 272 ? 1.262 37.180 24.114 1.00 18.98 272 LEU A O 1
ATOM 2348 N N . VAL A 1 273 ? -0.216 35.534 24.013 1.00 18.26 273 VAL A N 1
ATOM 2349 C CA . VAL A 1 273 ? 0.023 35.118 25.413 1.00 23.39 273 VAL A CA 1
ATOM 2350 C C . VAL A 1 273 ? 1.417 34.508 25.543 1.00 20.21 273 VAL A C 1
ATOM 2351 O O . VAL A 1 273 ? 2.190 34.883 26.433 1.00 22.45 273 VAL A O 1
ATOM 2355 N N . GLU A 1 274 ? 1.762 33.620 24.608 1.00 20.73 274 GLU A N 1
ATOM 2356 C CA . GLU A 1 274 ? 3.063 32.941 24.558 1.00 21.36 274 GLU A CA 1
ATOM 2357 C C . GLU A 1 274 ? 4.232 33.898 24.570 1.00 24.21 274 GLU A C 1
ATOM 2358 O O . GLU A 1 274 ? 5.208 33.676 25.274 1.00 25.42 274 GLU A O 1
ATOM 2364 N N . ILE A 1 275 ? 4.133 35.006 23.807 1.00 19.86 275 ILE A N 1
ATOM 2365 C CA . ILE A 1 275 ? 5.196 35.969 23.753 1.00 21.01 275 ILE A CA 1
ATOM 2366 C C . ILE A 1 275 ? 5.121 37.070 24.813 1.00 20.09 275 ILE A C 1
ATOM 2367 O O . ILE A 1 275 ? 5.917 37.993 24.791 1.00 24.56 275 ILE A O 1
ATOM 2372 N N . GLY A 1 276 ? 4.139 36.988 25.710 1.00 21.35 276 GLY A N 1
ATOM 2373 C CA . GLY A 1 276 ? 4.023 37.951 26.809 1.00 25.57 276 GLY A CA 1
ATOM 2374 C C . GLY A 1 276 ? 3.384 39.283 26.473 1.00 25.60 276 GLY A C 1
ATOM 2375 O O . GLY A 1 276 ? 3.547 40.255 27.209 1.00 24.77 276 GLY A O 1
ATOM 2376 N N . PHE A 1 277 ? 2.599 39.318 25.395 1.00 22.53 277 PHE A N 1
ATOM 2377 C CA . PHE A 1 277 ? 1.914 40.564 24.992 1.00 20.70 277 PHE A CA 1
ATOM 2378 C C . PHE A 1 277 ? 0.471 40.633 25.481 1.00 23.37 277 PHE A C 1
ATOM 2379 O O . PHE A 1 277 ? -0.133 41.709 25.500 1.00 26.97 277 PHE A O 1
ATOM 2387 N N . LEU A 1 278 ? -0.117 39.498 25.835 1.00 21.43 278 LEU A N 1
ATOM 2388 C CA . LEU A 1 278 ? -1.458 39.426 26.385 1.00 20.98 278 LEU A CA 1
ATOM 2389 C C . LEU A 1 278 ? -1.405 38.588 27.643 1.00 24.72 278 LEU A C 1
ATOM 2390 O O . LEU A 1 278 ? -0.679 37.609 27.699 1.00 23.97 278 LEU A O 1
ATOM 2395 N N . ALA A 1 279 ? -2.219 38.956 28.626 1.00 32.21 279 ALA A N 1
ATOM 2396 C CA . ALA A 1 279 ? -2.417 38.126 29.806 1.00 34.37 279 ALA A CA 1
ATOM 2397 C C . ALA A 1 279 ? -3.244 36.907 29.395 1.00 27.43 279 ALA A C 1
ATOM 2398 O O . ALA A 1 279 ? -4.126 37.040 28.543 1.00 31.24 279 ALA A O 1
ATOM 2400 N N . PRO A 1 280 ? -2.980 35.727 30.008 1.00 33.03 280 PRO A N 1
ATOM 2401 C CA . PRO A 1 280 ? -3.844 34.575 29.736 1.00 40.15 280 PRO A CA 1
ATOM 2402 C C . PRO A 1 280 ? -5.314 34.896 29.998 1.00 44.94 280 PR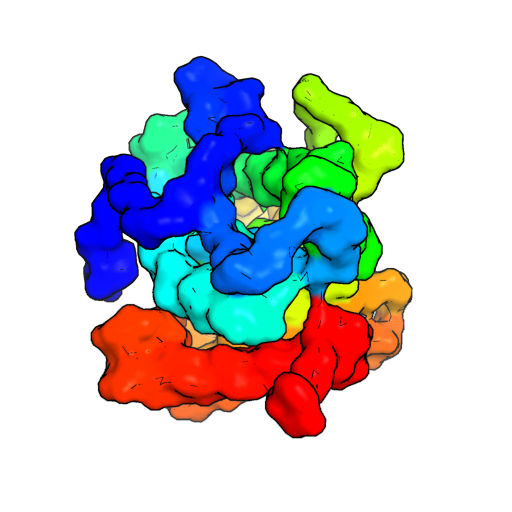O A C 1
ATOM 2403 O O . PRO A 1 280 ? -5.624 35.736 30.858 1.00 45.74 280 PRO A O 1
ATOM 2407 N N . LYS A 1 281 ? -6.209 34.263 29.244 1.00 47.49 281 LYS A N 1
ATOM 2408 C CA . LYS A 1 281 ? -7.653 34.471 29.440 1.00 56.21 281 LYS A CA 1
ATOM 2409 C C . LYS A 1 281 ? -8.105 34.184 30.883 1.00 73.28 281 LYS A C 1
ATOM 2410 O O . LYS A 1 281 ? -9.066 34.794 31.362 1.00 73.03 281 LYS A O 1
ATOM 2416 N N . GLY A 1 282 ? -7.389 33.301 31.585 1.00 76.25 282 GLY A N 1
ATOM 2417 C CA . GLY A 1 282 ? -7.640 33.029 33.006 1.00 100.00 282 GLY A CA 1
ATOM 2418 C C . GLY A 1 282 ? -7.403 34.133 34.035 1.00 107.04 282 GLY A C 1
ATOM 2419 O O . GLY A 1 282 ? -6.977 33.839 35.154 1.00 118.41 282 GLY A O 1
ATOM 2420 N N . GLU A 1 283 ? -7.666 35.389 33.666 1.00 110.48 283 GLU A N 1
ATOM 2421 C CA . GLU A 1 283 ? -7.807 36.498 34.619 1.00 106.19 283 GLU A CA 1
ATOM 2422 C C . GLU A 1 283 ? -8.542 37.678 33.975 1.00 106.12 283 GLU A C 1
ATOM 2423 O O . GLU A 1 283 ? -8.766 37.700 32.761 1.00 94.78 283 GLU A O 1
#

Organism: NCBI:txid1331910

Sequence (280 aa):
AEVGRLRYPPEEMPGAEVKVYKKKVDNNVDLKKLYIYKPADWKKPPAADRRRSSAIVFFFGGGWQQSSGSPAQFRRPQCEYFAGRGMVAMMAADYRVGSRHNNVKVADCVADAKSAIRRWVRQQHAAEELGVDPQQKKIVASGGSAGGHLAACTVVMVVPDLEAPEEDHTISSQANAAILFNPVLILSRREGLKPRQDWEEEERRLREERRLGTEEPKKAVSPYHHIRRAGLPPMIIFHGTADNTVPFEETIRRLLFAEEAMKKKAGNRRCELVPFEEGAAHGFFNFGRRGDNLAYQQKTLEELADEEFLVEIGFLAPKGE

Solvent-accessible surface area: 12405 Å² total; per-residue (Å²): 90,82,35,71,178,64,175,72,89,13,133,5,49,78,22,84,73,82,55,14,17,146,28,90,162,42,64,1,73,0,13,3,14,60,10,120,93,49,133,92,96,34,142,44,7,0,0,0,2,0,1,4,31,41,44,71,52,17,1,2,18,13,0,95,26,1,0,80,62,1,9,71,47,19,0,0,0,0,0,0,8,0,11,0,15,82,82,36,143,16,84,8,9,40,0,0,5,0,0,6,2,0,0,8,26,0,18,92,47,3,68,100,7,0,0,35,37,107,67,0,0,0,0,0,0,20,0,0,0,0,0,0,0,0,2,1,14,7,85,66,63,79,80,18,160,52,57,82,130,48,60,8,76,1,31,0,0,0,0,1,1,0,28,0,26,16,3,102,58,73,56,210,116,173,137,55,121,16,73,160,42,86,99,148,8,42,27,106,9,86,30,0,0,0,47,49,45,41,168,72,77,23,17,27,0,4,0,0,0,0,61,46,9,146,94,9,70,40,80,32,0,92,34,0,2,68,27,0,111,182,30,69,13,104,1,47,38,31,73,31,168,55,19,53,47,10,20,2,5,106,37,62,60,132,37,125,18,22,93,97,1,8,96,46,0,3,120,2,0,42,93,28,42,25,16,51,73,126,77,164

Nearest PDB structures (foldseek):
  5ao9-assembly1_A  TM=1.004E+00  e=1.111E-64  Thermogutta terrifontis
  5aoa-assembly1_A  TM=1.003E+00  e=3.175E-60  Thermogutta terrifontis
  5aob-assembly1_A  TM=1.000E+00  e=2.028E-59  Thermogutta terrifontis
  7bfu-assembly1_A  TM=9.669E-01  e=1.535E-57  Thermogutta terrifontis
  7bft-assembly1_A  TM=9.898E-01  e=6.260E-56  Thermogutta terrifontis

Secondary structure (DSSP, 8-state):
-TGGG--SS---TT-EEEEEEEETTEEEEEEEE--TT--TT--EEEEEEE--STTT---GGGGHHHHHHHHHTT-EEEEE----HHHH---HHHHHHHHHHHHHHHHHTHHHHTEEEEEEEEEEETHHHHHHHHHHHSPP----SS-TTS----SEEEEES-------TT----HHHHHHHHHHHTS-GGGG-GGGG--TTPPPEEEEEETT-SSS-HHHHHHHHHHHHHTT--EEEEEETT--TTTTSTTSGGGHHHHHHHHHHHHHHHHTTSS--S--

InterPro domains:
  IPR029058 Alpha/Beta hydrolase fold [G3DSA:3.40.50.1820] (1-286)
  IPR029058 Alpha/Beta hydrolase fold [SSF53474] (9-254)
  IPR049492 BD-FAE-like domain [PF20434] (32-230)
  IPR050300 GDXG lipolytic enzyme [PTHR48081] (27-254)

Radius of gyration: 17.43 Å; Cα contacts (8 Å, |Δi|>4): 659; chains: 1; bounding box: 38×43×52 Å

CATH classification: 3.40.50.1820

Foldseek 3Di:
DVQVPADVAHPLPPFDWDFLDQDPNDGKIKTKQAAPPDDQQAAAAEEEEEEDDPLADGYLVQCSVVQVVVNPQGYTYIYIDAHGCNPRVDALLRRLLRLLSVLLSCLVCVNRSNHNNLRYEYEYAASSLLSSLCLFFFDNPDDPPDDPVRHSHGQEYEYEAYQAAQACPPHCHDPPSQVVSCVRHVHRRLRSHSLNRQAADTHAYEYEHECPEPPRHPVVVVSSQVSNVVRVHHYHYHYDYPDYGPRCTPPPPVNPNVVVSSVVVQVVCCVVPNGPPPPD

B-factor: mean 29.92, std 18.5, range [11.53, 132.63]